Protein AF-A0A2J7ZGD9-F1 (afdb_monomer_lite)

Radius of gyration: 17.42 Å; chains: 1; bounding box: 36×49×60 Å

InterPro domains:
  IPR001611 Leucine-rich repeat [PF00560] (46-63)
  IPR001611 Leucine-rich repeat [PF00560] (101-118)
  IPR001611 Leucine-rich repeat [PF00560] (147-165)
  IPR032675 Leucine-rich repeat domain superfamily [G3DSA:3.80.10.10] (34-172)
  IPR051716 Plant receptor-like serine/threonine kinase [PTHR48053] (46-166)

Sequence (183 aa):
LGLARGPRPWGDRPCPKPGKHAQQTGWEARKALGPSDALAREWQCQFLDLGSNSLSGPVPPQLFHPASRLISADLSRNQLSGPVPSPANTSAGATRASRISVLNLSGNRLTGMLPLELFRVYLAYFDASNNDLEGPVAPLLRTCWALNYLELSDNRLDGAIPGELAAQNMHVGGGGVWDGGRG

pLDDT: mean 71.71, std 20.21, range [31.11, 97.38]

Foldseek 3Di:
DDDDDDDDPLAPDDAQDDDQPTDPPPLVVCVPVPQDLVVQLSQADAEHAPAQDADEEADHLSLQDLNHNYQEHAPEQYAYEEADDAVCPHPVGLDQSGNHAYYHQYNYAYEEEDDLSVQQYQHQEYAHEQYAYEEEPQSSVVSRDRYQEYEHHNYQYADFNPPVVVVVNHHYHHPGGSDRDDD

Structure (mmCIF, N/CA/C/O backbone):
data_AF-A0A2J7ZGD9-F1
#
_entry.id   AF-A0A2J7ZGD9-F1
#
loop_
_atom_site.group_PDB
_atom_site.id
_atom_site.type_symbol
_atom_site.label_atom_id
_atom_site.label_alt_id
_atom_site.label_comp_id
_atom_site.label_asym_id
_atom_site.label_entity_id
_atom_site.label_seq_id
_atom_site.pdbx_PDB_ins_code
_atom_site.Cartn_x
_atom_site.Cartn_y
_atom_site.Cartn_z
_atom_site.occupancy
_atom_site.B_iso_or_equiv
_atom_site.auth_seq_id
_atom_site.auth_comp_id
_atom_site.auth_asym_id
_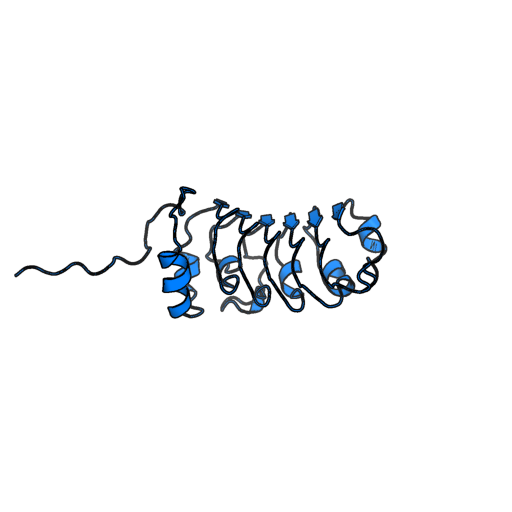atom_site.auth_atom_id
_atom_site.pdbx_PDB_model_num
ATOM 1 N N . LEU A 1 1 ? -22.970 28.611 34.280 1.00 34.56 1 LEU A N 1
ATOM 2 C CA . LEU A 1 1 ? -21.903 27.580 34.278 1.00 34.56 1 LEU A CA 1
ATOM 3 C C . LEU A 1 1 ? -22.301 26.461 33.316 1.00 34.56 1 LEU A C 1
ATOM 5 O O . LEU A 1 1 ? -22.830 25.445 33.738 1.00 34.56 1 LEU A O 1
ATOM 9 N N . GLY A 1 2 ? -22.136 26.687 32.012 1.00 32.28 2 GLY A N 1
ATOM 10 C CA . GLY A 1 2 ? -22.425 25.696 30.973 1.00 32.28 2 GLY A CA 1
ATOM 11 C C . GLY A 1 2 ? -21.139 25.400 30.219 1.00 32.28 2 GLY A C 1
ATOM 12 O O . GLY A 1 2 ? -20.723 26.201 29.391 1.00 32.28 2 GLY A O 1
ATOM 13 N N . LEU A 1 3 ? -20.472 24.298 30.558 1.00 32.50 3 LEU A N 1
ATOM 14 C CA . LEU A 1 3 ? -19.278 23.854 29.845 1.00 32.50 3 LEU A CA 1
ATOM 15 C C . LEU A 1 3 ? -19.703 23.328 28.472 1.00 32.50 3 LEU A C 1
ATOM 17 O O . LEU A 1 3 ? -20.286 22.246 28.361 1.00 32.50 3 LEU A O 1
ATOM 21 N N . ALA A 1 4 ? -19.416 24.112 27.434 1.00 31.92 4 ALA A N 1
ATOM 22 C CA . ALA A 1 4 ? -19.478 23.684 26.047 1.00 31.92 4 ALA A CA 1
ATOM 23 C C . ALA A 1 4 ? -18.571 22.456 25.875 1.00 31.92 4 ALA A C 1
ATOM 25 O O . ALA A 1 4 ? -17.346 22.543 25.963 1.00 31.92 4 ALA A O 1
ATOM 26 N N . ARG A 1 5 ? -19.175 21.282 25.680 1.00 34.78 5 ARG A N 1
ATOM 27 C CA . ARG A 1 5 ? -18.439 20.064 25.340 1.00 34.78 5 ARG A CA 1
ATOM 28 C C . ARG A 1 5 ? -17.976 20.195 23.891 1.00 34.78 5 ARG A C 1
ATOM 30 O O . ARG A 1 5 ? -18.785 20.061 22.978 1.00 34.78 5 ARG A O 1
ATOM 37 N N . GLY A 1 6 ? -16.688 20.478 23.705 1.00 31.55 6 GLY A N 1
ATOM 38 C CA . GLY A 1 6 ? -16.026 20.430 22.402 1.00 31.55 6 GLY A CA 1
ATOM 39 C C . GLY A 1 6 ? -16.150 19.051 21.729 1.00 31.55 6 GLY A C 1
ATOM 40 O O . GLY A 1 6 ? -16.560 18.075 22.372 1.00 31.55 6 GLY A O 1
ATOM 41 N N . PRO A 1 7 ? -15.826 18.950 20.427 1.00 34.59 7 PRO A N 1
ATOM 42 C CA . PRO A 1 7 ? -15.910 17.695 19.689 1.00 34.59 7 PRO A CA 1
ATOM 43 C C . PRO A 1 7 ? -15.040 16.629 20.369 1.00 34.59 7 PRO A C 1
ATOM 45 O O . PRO A 1 7 ? -13.843 16.812 20.570 1.00 34.59 7 PRO A O 1
ATOM 48 N N . ARG A 1 8 ? -15.670 15.520 20.774 1.00 35.25 8 ARG A N 1
ATOM 49 C CA . ARG A 1 8 ? -14.994 14.425 21.484 1.00 35.25 8 ARG A CA 1
ATOM 50 C C . ARG A 1 8 ? -14.021 13.699 20.539 1.00 35.25 8 ARG A C 1
ATOM 52 O O . ARG A 1 8 ? -14.462 13.354 19.434 1.00 35.25 8 ARG A O 1
ATOM 59 N N . PRO A 1 9 ? -12.771 13.421 20.965 1.00 38.03 9 PRO A N 1
ATOM 60 C CA . PRO A 1 9 ? -11.830 12.610 20.200 1.00 38.03 9 PRO A CA 1
ATOM 61 C C . PRO A 1 9 ? -12.397 11.208 19.955 1.00 38.03 9 PRO A C 1
ATOM 63 O O . PRO A 1 9 ? -13.276 10.744 20.683 1.00 38.03 9 PRO A O 1
ATOM 66 N N . TRP A 1 10 ? -11.917 10.546 18.904 1.00 43.22 10 TRP A N 1
ATOM 67 C CA . TRP A 1 10 ? -12.365 9.232 18.433 1.00 43.22 10 TRP A CA 1
ATOM 68 C C . TRP A 1 10 ? -11.883 8.075 19.334 1.00 43.22 10 TRP A C 1
ATOM 70 O O . TRP A 1 10 ? -11.550 7.001 18.847 1.00 43.22 10 TRP A O 1
ATOM 80 N N . GLY A 1 11 ? -11.887 8.262 20.653 1.00 34.41 11 GLY A N 1
ATOM 81 C CA . GLY A 1 11 ? -11.852 7.154 21.602 1.00 34.41 11 GLY A CA 1
ATOM 82 C C . GLY A 1 11 ? -13.243 6.526 21.666 1.00 34.41 11 GLY A C 1
ATOM 83 O O . GLY A 1 11 ? -14.217 7.229 21.925 1.00 34.41 11 GLY A O 1
ATOM 84 N N . ASP A 1 12 ? -13.333 5.228 21.388 1.00 37.03 12 ASP A N 1
ATOM 85 C CA . ASP A 1 12 ? -14.510 4.356 21.563 1.00 37.03 12 ASP A CA 1
ATOM 86 C C . ASP A 1 12 ? -15.586 4.319 20.459 1.00 37.03 12 ASP A C 1
ATOM 88 O O . ASP A 1 12 ? -16.641 3.717 20.668 1.00 37.03 12 ASP A O 1
ATOM 92 N N . ARG A 1 13 ? -15.372 4.881 19.256 1.00 46.88 13 ARG A N 1
ATOM 93 C CA . ARG A 1 13 ? -16.388 4.759 18.184 1.00 46.88 13 ARG A CA 1
ATOM 94 C C . ARG A 1 13 ? -16.202 3.495 17.321 1.00 46.88 13 ARG A C 1
ATOM 96 O O . ARG A 1 13 ? -15.083 3.233 16.884 1.00 46.88 13 ARG A O 1
ATOM 103 N N . PRO A 1 14 ? -17.283 2.736 17.025 1.00 46.28 14 PRO A N 1
ATOM 104 C CA . PRO A 1 14 ? -17.260 1.653 16.034 1.00 46.28 14 PRO A CA 1
ATOM 105 C C . PRO A 1 14 ? -16.820 2.191 14.664 1.00 46.28 14 PRO A C 1
ATOM 107 O O . PRO A 1 14 ? -16.982 3.392 14.423 1.00 46.28 14 PRO A O 1
ATOM 110 N N . CYS A 1 15 ? -16.266 1.333 13.784 1.00 49.09 15 CYS A N 1
ATOM 111 C CA . CYS A 1 15 ? -15.811 1.771 12.456 1.00 49.09 15 CYS A CA 1
ATOM 112 C C . CYS A 1 15 ? -16.883 2.653 11.797 1.00 49.09 15 CYS A C 1
ATOM 114 O O . CYS A 1 15 ? -18.081 2.382 11.974 1.00 49.09 15 CYS A O 1
ATOM 116 N N . PRO A 1 16 ? -16.489 3.662 11.006 1.00 51.81 16 PRO A N 1
ATOM 117 C CA . PRO A 1 16 ? -17.444 4.358 10.158 1.00 51.81 16 PRO A CA 1
ATOM 118 C C . PRO A 1 16 ? -18.257 3.345 9.352 1.00 51.81 16 PRO A C 1
ATOM 120 O O . PRO A 1 16 ? -17.701 2.542 8.610 1.00 51.81 16 PRO A O 1
ATOM 123 N N . LYS A 1 17 ? -19.576 3.335 9.566 1.00 42.09 17 LYS A N 1
ATOM 124 C CA . LYS A 1 17 ? -20.474 2.482 8.791 1.00 42.09 17 LYS A CA 1
ATOM 125 C C . LYS A 1 17 ? -20.650 3.097 7.398 1.00 42.09 17 LYS A C 1
ATOM 127 O O . LYS A 1 17 ? -20.835 4.318 7.324 1.00 42.09 17 LYS A O 1
ATOM 132 N N . PRO A 1 18 ? -20.650 2.292 6.323 1.00 37.66 18 PRO A N 1
ATOM 133 C CA . PRO A 1 18 ? -20.926 2.791 4.986 1.00 37.66 18 PRO A CA 1
ATOM 134 C C . PRO A 1 18 ? -22.366 3.308 4.944 1.00 37.66 18 PRO A C 1
ATOM 136 O O . PRO A 1 18 ? -23.310 2.597 5.288 1.00 37.66 18 PRO A O 1
ATOM 139 N N . GLY A 1 19 ? -22.542 4.577 4.579 1.00 37.84 19 GLY A N 1
ATOM 140 C CA . GLY A 1 19 ? -23.852 5.222 4.608 1.00 37.84 19 GLY A CA 1
ATOM 141 C C . GLY A 1 19 ? -23.812 6.652 4.095 1.00 37.84 19 GLY A C 1
ATOM 142 O O . GLY A 1 19 ? -23.954 7.571 4.890 1.00 37.84 19 GLY A O 1
ATOM 143 N N . LYS A 1 20 ? -23.559 6.806 2.785 1.00 37.50 20 LYS A N 1
ATOM 144 C CA . LYS A 1 20 ? -23.709 7.966 1.863 1.00 37.50 20 LYS A CA 1
ATOM 145 C C . LYS A 1 20 ? -23.296 9.393 2.289 1.00 37.50 20 LYS A C 1
ATOM 147 O O . LYS A 1 20 ? -23.255 10.272 1.441 1.00 37.50 20 LYS A O 1
ATOM 152 N N . HIS A 1 21 ? -22.894 9.618 3.532 1.00 40.06 21 HIS A N 1
ATOM 153 C CA . HIS A 1 21 ? -22.290 10.844 4.061 1.00 40.06 21 HIS A CA 1
ATOM 154 C C . HIS A 1 21 ? -21.242 10.525 5.140 1.00 40.06 21 HIS A C 1
ATOM 156 O O . HIS A 1 21 ? -20.914 11.362 5.984 1.00 40.06 21 HIS A O 1
ATOM 162 N N . ALA A 1 22 ? -20.721 9.295 5.153 1.00 40.97 22 ALA A N 1
ATOM 163 C CA . ALA A 1 22 ? -19.657 8.922 6.064 1.00 40.97 22 ALA A CA 1
ATOM 164 C C . ALA A 1 22 ? -18.373 9.679 5.669 1.00 40.97 22 ALA A C 1
ATOM 166 O O . ALA A 1 22 ? -17.697 9.348 4.707 1.00 40.97 22 ALA A O 1
ATOM 167 N N . GLN A 1 23 ? -18.029 10.690 6.467 1.00 48.00 23 GLN A N 1
ATOM 168 C CA . GLN A 1 23 ? -16.644 11.098 6.728 1.00 48.00 23 GLN A CA 1
ATOM 169 C C . GLN A 1 23 ? -15.868 11.938 5.706 1.00 48.00 23 GLN A C 1
ATOM 171 O O . GLN A 1 23 ? -14.647 12.023 5.849 1.00 48.00 23 GLN A O 1
ATOM 176 N N . GLN A 1 24 ? -16.503 12.683 4.800 1.00 43.53 24 GLN A N 1
ATOM 177 C CA . GLN A 1 24 ? -15.747 13.710 4.060 1.00 43.53 24 GLN A CA 1
ATOM 178 C C . GLN A 1 24 ? -15.051 14.691 5.031 1.00 43.53 24 GLN A C 1
ATOM 180 O O . GLN A 1 24 ? -13.905 15.070 4.832 1.00 43.53 24 GLN A O 1
ATOM 185 N N . THR A 1 25 ? -15.689 14.993 6.168 1.00 42.78 25 THR A N 1
ATOM 186 C CA . THR A 1 25 ? -15.114 15.816 7.242 1.00 42.78 25 THR A CA 1
ATOM 187 C C . THR A 1 25 ? -14.185 15.053 8.188 1.00 42.78 25 THR A C 1
ATOM 189 O O . THR A 1 25 ? -13.292 15.657 8.760 1.00 42.78 25 THR A O 1
ATOM 192 N N . GLY A 1 26 ? -14.360 13.741 8.378 1.00 47.06 26 GLY A N 1
ATOM 193 C CA . GLY A 1 26 ? -13.563 12.954 9.331 1.00 47.06 26 GLY A CA 1
ATOM 194 C C . GLY A 1 26 ? -12.182 12.576 8.797 1.00 47.06 26 GLY A C 1
ATOM 195 O O . GLY A 1 26 ? -11.203 12.618 9.541 1.00 47.06 26 GLY A O 1
ATOM 196 N N . TRP A 1 27 ? -12.106 12.240 7.509 1.00 51.28 27 TRP A N 1
ATOM 197 C CA . TRP A 1 27 ? -10.853 11.955 6.813 1.00 51.28 27 TRP A CA 1
ATOM 198 C C . TRP A 1 27 ? -10.041 13.239 6.586 1.00 51.28 27 TRP A C 1
ATOM 200 O O . TRP A 1 27 ? -8.876 13.310 6.974 1.00 51.28 27 TRP A O 1
ATOM 210 N N . GLU A 1 28 ? -10.688 14.302 6.088 1.00 45.50 28 GLU A N 1
ATOM 211 C CA . GLU A 1 28 ? -10.046 15.607 5.864 1.00 45.50 28 GLU A CA 1
ATOM 212 C C . GLU A 1 28 ? -9.677 16.327 7.177 1.00 45.50 28 GLU A C 1
ATOM 214 O O . GLU A 1 28 ? -8.613 16.933 7.251 1.00 45.50 28 GLU A O 1
ATOM 219 N N . ALA A 1 29 ? -10.461 16.218 8.262 1.00 43.50 29 ALA A N 1
ATOM 220 C CA . ALA A 1 29 ? -10.071 16.810 9.553 1.00 43.50 29 ALA A CA 1
ATOM 221 C C . ALA A 1 29 ? -8.872 16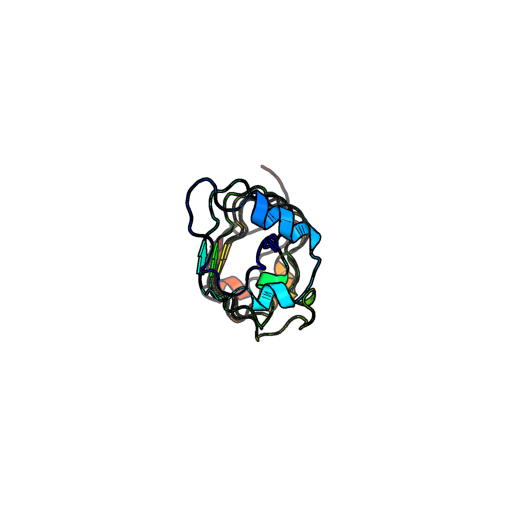.100 10.203 1.00 43.50 29 ALA A C 1
ATOM 223 O O . ALA A 1 29 ? -8.120 16.721 10.953 1.00 43.50 29 ALA A O 1
ATOM 224 N N . ARG A 1 30 ? -8.662 14.807 9.922 1.00 49.81 30 ARG A N 1
ATOM 225 C CA . ARG A 1 30 ? -7.518 14.042 10.454 1.00 49.81 30 ARG A CA 1
ATOM 226 C C . ARG A 1 30 ? -6.251 14.207 9.613 1.00 49.81 30 ARG A C 1
ATOM 228 O O . ARG A 1 30 ? -5.165 13.979 10.137 1.00 49.81 30 ARG A O 1
ATOM 235 N N . LYS A 1 31 ? -6.370 14.728 8.385 1.00 47.00 31 LYS A N 1
ATOM 236 C CA . LYS A 1 31 ? -5.259 15.244 7.559 1.00 47.00 31 LYS A CA 1
ATOM 237 C C . LYS A 1 31 ? -4.408 16.278 8.310 1.00 47.00 31 LYS A C 1
ATOM 239 O O . LYS A 1 31 ? -3.208 16.364 8.082 1.00 47.00 31 LYS A O 1
ATOM 244 N N . ALA A 1 32 ? -5.020 17.018 9.240 1.00 36.22 32 ALA A N 1
ATOM 245 C CA . ALA A 1 32 ? -4.362 18.041 10.051 1.00 36.22 32 ALA A CA 1
ATOM 246 C C . ALA A 1 32 ? -3.616 17.506 11.293 1.00 36.22 32 ALA A C 1
ATOM 248 O O . ALA A 1 32 ? -2.878 18.263 11.916 1.00 36.22 32 ALA A O 1
ATOM 249 N N . LEU A 1 33 ? -3.787 16.232 11.678 1.00 44.00 33 LEU A N 1
ATOM 250 C CA . LEU A 1 33 ? -3.227 15.690 12.931 1.00 44.00 33 LEU A CA 1
ATOM 251 C C . LEU A 1 33 ? -1.832 15.055 12.792 1.00 44.00 33 LEU A C 1
ATOM 253 O O . LEU A 1 33 ? -1.266 14.600 13.786 1.00 44.00 33 LEU A O 1
ATOM 257 N N . GLY A 1 34 ? -1.243 15.064 11.595 1.00 46.41 34 GLY A N 1
ATOM 258 C CA . GLY A 1 34 ? 0.097 14.525 11.367 1.00 46.41 34 GLY A CA 1
ATOM 259 C C . GLY A 1 34 ? 0.218 13.015 11.648 1.00 46.41 34 GLY A C 1
ATOM 260 O O . GLY A 1 34 ? -0.769 12.332 11.940 1.00 46.41 34 GLY A O 1
ATOM 261 N N . PRO A 1 35 ? 1.432 12.452 11.546 1.00 51.22 35 PRO A N 1
ATOM 262 C CA . PRO A 1 35 ? 1.704 11.033 11.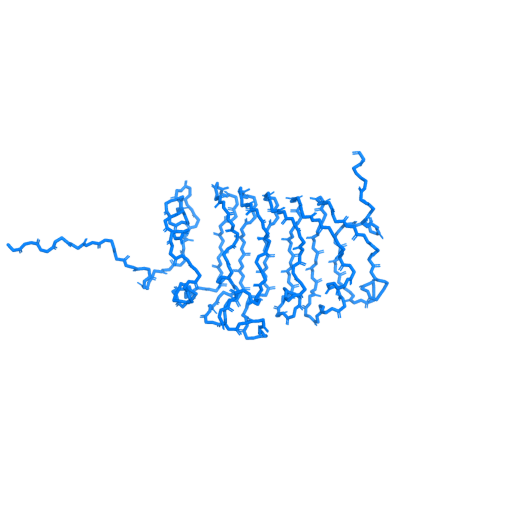748 1.00 51.22 35 PRO A CA 1
ATOM 263 C C . PRO A 1 35 ? 1.719 10.652 13.240 1.00 51.22 35 PRO A C 1
ATOM 265 O O . PRO A 1 35 ? 2.674 10.061 13.726 1.00 51.22 35 PRO A O 1
ATOM 268 N N . SER A 1 36 ? 0.689 11.010 14.011 1.00 58.62 36 SER A N 1
ATOM 269 C CA . SER A 1 36 ? 0.625 10.595 15.414 1.00 58.62 36 SER A CA 1
ATOM 270 C C . SER A 1 36 ? 0.138 9.149 15.515 1.00 58.62 36 SER A C 1
ATOM 272 O O . SER A 1 36 ? -0.992 8.837 15.129 1.00 58.62 36 SER A O 1
ATOM 274 N N . ASP A 1 37 ? 0.959 8.261 16.077 1.00 64.69 37 ASP A N 1
ATOM 275 C CA . ASP A 1 37 ? 0.620 6.845 16.316 1.00 64.69 37 ASP A CA 1
ATOM 276 C C . ASP A 1 37 ? -0.606 6.653 17.212 1.00 64.69 37 ASP A C 1
ATOM 278 O O . ASP A 1 37 ? -1.228 5.587 17.223 1.00 64.69 37 ASP A O 1
ATOM 282 N N . ALA A 1 38 ? -0.986 7.699 17.952 1.00 64.12 38 ALA A N 1
ATOM 283 C CA . ALA A 1 38 ? -2.222 7.731 18.717 1.00 64.12 38 ALA A CA 1
ATOM 284 C C . ALA A 1 38 ? -3.434 7.405 17.830 1.00 64.12 38 ALA A C 1
ATOM 286 O O . ALA A 1 38 ? -4.309 6.650 18.249 1.00 64.12 38 ALA A O 1
ATOM 287 N N . LEU A 1 39 ? -3.442 7.869 16.573 1.00 64.75 39 LEU A N 1
ATOM 288 C CA . LEU A 1 39 ? -4.534 7.609 15.633 1.00 64.75 39 LEU A CA 1
ATOM 289 C C . LEU A 1 39 ? -4.663 6.126 15.285 1.00 64.75 39 LEU A C 1
ATOM 291 O O . LEU A 1 39 ? -5.783 5.643 15.155 1.00 64.75 39 LEU A O 1
ATOM 295 N N . ALA A 1 40 ? -3.555 5.389 15.185 1.00 65.19 40 ALA A N 1
ATOM 296 C CA . ALA A 1 40 ? -3.604 3.947 14.952 1.00 65.19 40 ALA A CA 1
ATOM 297 C C . ALA A 1 40 ? -4.217 3.197 16.144 1.00 65.19 40 ALA A C 1
ATOM 299 O O . ALA A 1 40 ? -4.945 2.226 15.961 1.00 65.19 40 ALA A O 1
ATOM 300 N N . ARG A 1 41 ? -3.960 3.667 17.374 1.00 66.69 41 ARG A N 1
ATOM 301 C CA . ARG A 1 41 ? -4.537 3.094 18.604 1.00 66.69 41 ARG A CA 1
ATOM 302 C C . ARG A 1 41 ? -6.035 3.353 18.724 1.00 66.69 41 ARG A C 1
ATOM 304 O O . ARG A 1 41 ? -6.724 2.594 19.397 1.00 66.69 41 ARG A O 1
ATOM 311 N N . GLU A 1 42 ? -6.550 4.393 18.079 1.00 65.06 42 GLU A N 1
ATOM 312 C CA . GLU A 1 42 ? -7.991 4.659 18.027 1.00 65.06 42 GLU A CA 1
ATOM 313 C C . GLU A 1 42 ? -8.724 3.698 17.081 1.00 65.06 42 GLU A C 1
ATOM 315 O O . GLU A 1 42 ? -9.933 3.502 17.207 1.00 65.06 42 GLU A O 1
ATOM 320 N N . TRP A 1 43 ? -8.017 3.067 16.138 1.00 67.31 43 TRP A N 1
ATOM 321 C CA . TRP A 1 43 ? -8.620 2.165 15.160 1.00 67.31 43 TRP A CA 1
ATOM 322 C C . TRP A 1 43 ? -8.811 0.786 15.787 1.00 67.31 43 TRP A C 1
ATOM 324 O O . TRP A 1 43 ? -8.020 -0.143 15.626 1.00 67.31 43 TRP A O 1
ATOM 334 N N . GLN A 1 44 ? -9.893 0.671 16.551 1.00 69.62 44 GLN A N 1
ATOM 335 C CA . GLN A 1 44 ? -10.235 -0.533 17.306 1.00 69.62 44 GLN A CA 1
ATOM 336 C C . GLN A 1 44 ? -10.928 -1.612 16.476 1.00 69.62 44 GLN A C 1
ATOM 338 O O . GLN A 1 44 ? -11.315 -2.649 17.017 1.00 69.62 44 GLN A O 1
ATOM 343 N N . CYS A 1 45 ? -11.093 -1.394 15.176 1.00 74.94 45 CYS A N 1
ATOM 344 C CA . CYS A 1 45 ? -11.833 -2.307 14.336 1.00 74.94 45 CYS A CA 1
ATOM 345 C C . CYS A 1 45 ? -10.956 -3.145 13.410 1.00 74.94 45 CYS A C 1
ATOM 347 O O . CYS A 1 45 ? -9.805 -2.811 13.157 1.00 74.94 45 CYS A O 1
ATOM 349 N N . GLN A 1 46 ? -11.506 -4.282 12.979 1.00 85.44 46 GLN A N 1
ATOM 350 C CA . GLN A 1 46 ? -10.793 -5.291 12.193 1.00 85.44 46 GLN A CA 1
ATOM 351 C C . GLN A 1 46 ? -11.053 -5.154 10.691 1.00 85.44 46 GLN A C 1
ATOM 353 O O . GLN A 1 46 ? -10.180 -5.477 9.894 1.00 85.44 46 GLN A O 1
ATOM 358 N N . PHE A 1 47 ? -12.227 -4.647 10.316 1.00 84.75 47 PHE A N 1
ATOM 359 C CA . PHE A 1 47 ? -12.665 -4.518 8.931 1.00 84.75 47 PHE A CA 1
ATOM 360 C C . PHE A 1 47 ? -13.087 -3.077 8.689 1.00 84.75 47 PHE A C 1
ATOM 362 O O . PHE A 1 47 ? -14.042 -2.607 9.305 1.00 84.75 47 PHE A O 1
ATOM 369 N N . LEU A 1 48 ? -12.364 -2.378 7.824 1.00 85.25 48 LEU A N 1
ATOM 370 C CA . LEU A 1 48 ? -12.702 -1.035 7.380 1.00 85.25 48 LEU A CA 1
ATOM 371 C C . LEU A 1 48 ? -13.152 -1.112 5.926 1.00 85.25 48 LEU A C 1
ATOM 373 O O . LEU A 1 48 ? -12.353 -1.464 5.069 1.00 85.25 48 LEU A O 1
ATOM 377 N N . ASP A 1 49 ? -14.408 -0.773 5.662 1.00 86.44 49 ASP A N 1
ATOM 378 C CA . ASP A 1 49 ? -14.933 -0.649 4.304 1.00 86.44 49 ASP A CA 1
ATOM 379 C C . ASP A 1 49 ? -15.336 0.805 4.063 1.00 86.44 49 ASP A C 1
ATOM 381 O O . ASP A 1 49 ? -16.304 1.316 4.634 1.00 86.44 49 ASP A O 1
ATOM 385 N N . LEU A 1 50 ? -14.524 1.480 3.258 1.00 85.69 50 LEU A N 1
ATOM 386 C CA . LEU A 1 50 ? -14.745 2.828 2.755 1.00 85.69 50 LEU A CA 1
ATOM 387 C C . LEU A 1 50 ? -14.722 2.839 1.221 1.00 85.69 50 LEU A C 1
ATOM 389 O O . LEU A 1 50 ? -14.501 3.896 0.615 1.00 85.69 50 LEU A O 1
ATOM 393 N N . GLY A 1 51 ? -14.963 1.689 0.589 1.00 87.75 51 GLY A N 1
ATOM 394 C CA . GLY A 1 51 ? -15.005 1.568 -0.858 1.00 87.75 51 GLY A CA 1
ATOM 395 C C . GLY A 1 51 ? -16.108 2.435 -1.474 1.00 87.75 51 GLY A C 1
ATOM 396 O O . GLY A 1 51 ? -17.149 2.680 -0.861 1.00 87.75 51 GLY A O 1
ATOM 397 N N . SER A 1 52 ? -15.900 2.897 -2.707 1.00 90.69 52 SER A N 1
ATOM 398 C CA . SER A 1 52 ? -16.892 3.659 -3.488 1.00 90.69 52 SER A CA 1
ATOM 399 C C . SER A 1 52 ? -17.375 4.947 -2.807 1.00 90.69 52 SER A C 1
ATOM 401 O O . SER A 1 52 ? -18.577 5.217 -2.727 1.00 90.69 52 SER A O 1
ATOM 403 N N . ASN A 1 53 ? -16.434 5.755 -2.317 1.00 83.75 53 ASN A N 1
ATOM 404 C CA . ASN A 1 53 ? -16.700 7.077 -1.746 1.00 83.75 53 ASN A CA 1
ATOM 405 C C . ASN A 1 53 ? -15.972 8.181 -2.542 1.00 83.75 53 ASN A C 1
ATOM 407 O O . ASN A 1 53 ? -15.374 7.951 -3.590 1.00 83.75 53 ASN A O 1
ATOM 411 N N . SER A 1 54 ? -16.041 9.416 -2.042 1.00 85.50 54 SER A N 1
ATOM 412 C CA . SER A 1 54 ? -15.329 10.577 -2.597 1.00 85.50 54 SER A CA 1
ATOM 413 C C . SER A 1 54 ? -14.162 11.009 -1.703 1.00 85.50 54 SER A C 1
ATOM 415 O O . SER A 1 54 ? -13.921 12.206 -1.545 1.00 85.50 54 SER A O 1
ATOM 417 N N . LEU A 1 55 ? -13.482 10.060 -1.048 1.00 82.75 55 LEU A N 1
ATOM 418 C CA . LEU A 1 55 ? -12.338 10.363 -0.184 1.00 82.75 55 LEU A CA 1
ATOM 419 C C . LEU A 1 55 ? -11.157 10.855 -1.020 1.00 82.75 55 LEU A C 1
ATOM 421 O O . LEU A 1 55 ? -10.882 10.307 -2.084 1.00 82.75 55 LEU A O 1
ATOM 425 N N . SER A 1 56 ? -10.450 11.867 -0.523 1.00 84.44 56 SER A N 1
ATOM 426 C CA . SER A 1 56 ? -9.300 12.485 -1.188 1.00 84.44 56 SER A CA 1
ATOM 427 C C . SER A 1 56 ? -8.073 12.563 -0.282 1.00 84.44 56 SER A C 1
ATOM 429 O O . SER A 1 56 ? -8.155 12.385 0.933 1.00 84.44 56 SER A O 1
ATOM 431 N N . GLY A 1 57 ? -6.915 12.860 -0.872 1.00 85.12 57 GLY A N 1
ATOM 432 C CA . GLY A 1 57 ? -5.644 12.947 -0.151 1.00 85.12 57 GLY A CA 1
ATOM 433 C C . GLY A 1 57 ? -4.928 11.599 -0.015 1.00 85.12 57 GLY A C 1
ATOM 434 O O . GLY A 1 57 ? -5.337 10.623 -0.642 1.00 85.12 57 GLY A O 1
ATOM 435 N N . PRO A 1 58 ? -3.838 11.546 0.768 1.00 88.56 58 PRO A N 1
ATOM 436 C CA . PRO A 1 58 ? -2.981 10.372 0.832 1.00 88.56 58 PRO A CA 1
ATOM 437 C C . PRO A 1 58 ? -3.590 9.240 1.649 1.00 88.56 58 PRO A C 1
ATOM 439 O O . PRO A 1 58 ? -4.372 9.453 2.578 1.00 88.56 58 PRO A O 1
ATOM 442 N N . VAL A 1 59 ? -3.150 8.025 1.336 1.00 88.81 59 VAL A N 1
ATOM 443 C CA . VAL A 1 59 ? -3.378 6.859 2.186 1.00 88.81 59 VAL A CA 1
ATOM 444 C C . VAL A 1 59 ? -2.611 7.069 3.509 1.00 88.81 59 VAL A C 1
ATOM 446 O O . VAL A 1 59 ? -1.433 7.430 3.485 1.00 88.81 59 VAL A O 1
ATOM 449 N N . PRO A 1 60 ? -3.243 6.881 4.677 1.00 85.25 60 PRO A N 1
ATOM 450 C CA . PRO A 1 60 ? -2.626 7.113 5.976 1.00 85.25 60 PRO A CA 1
ATOM 451 C C . PRO A 1 60 ? -1.673 5.965 6.354 1.00 85.25 60 PRO A C 1
ATOM 453 O O . PRO A 1 60 ? -2.100 4.807 6.384 1.00 85.25 60 PRO A O 1
ATOM 456 N N . PRO A 1 61 ? -0.407 6.244 6.729 1.00 83.62 61 PRO A N 1
ATOM 457 C CA . PRO A 1 61 ? 0.551 5.211 7.145 1.00 83.62 61 PRO A CA 1
ATOM 458 C C . PRO A 1 61 ? 0.086 4.413 8.373 1.00 83.62 61 PRO A C 1
ATOM 460 O O . PRO A 1 61 ? 0.518 3.282 8.584 1.00 83.62 61 PRO A O 1
ATOM 463 N N . GLN A 1 62 ? -0.831 4.968 9.169 1.00 82.00 62 GLN A N 1
ATOM 464 C CA . GLN A 1 62 ? -1.396 4.339 10.363 1.00 82.00 62 GLN A CA 1
ATOM 465 C C . GLN A 1 62 ? -2.130 3.023 10.078 1.00 82.00 62 GLN A C 1
ATOM 467 O O . GLN A 1 62 ? -2.262 2.217 10.999 1.00 82.00 62 GLN A O 1
ATOM 472 N N . LEU A 1 63 ? -2.543 2.767 8.827 1.00 82.62 63 LEU A N 1
ATOM 473 C CA . LEU A 1 63 ? -3.055 1.457 8.396 1.00 82.62 63 LEU A CA 1
ATOM 474 C C . LEU A 1 63 ? -2.076 0.328 8.727 1.00 82.62 63 LEU A C 1
ATOM 476 O O . LEU A 1 63 ? -2.503 -0.757 9.115 1.00 82.62 63 LEU A O 1
ATOM 480 N N . PHE A 1 64 ? -0.775 0.607 8.633 1.00 85.56 64 PHE A N 1
ATOM 481 C CA . PHE A 1 64 ? 0.287 -0.372 8.836 1.00 85.56 64 PHE A CA 1
ATOM 482 C C . PHE A 1 64 ? 0.815 -0.426 10.271 1.00 85.56 64 PHE A C 1
ATOM 484 O O . PHE A 1 64 ? 1.610 -1.311 10.589 1.00 85.56 64 PHE A O 1
ATOM 491 N N . HIS A 1 65 ? 0.387 0.478 11.152 1.00 86.00 65 HIS A N 1
ATOM 492 C CA . HIS A 1 65 ? 0.940 0.576 12.498 1.00 86.00 65 HIS A CA 1
ATOM 493 C C . HIS A 1 65 ? 0.537 -0.646 13.364 1.00 86.00 65 HIS A C 1
ATOM 495 O O . HIS A 1 65 ? -0.642 -1.000 13.399 1.00 86.00 65 HIS A O 1
ATOM 501 N N . PRO A 1 66 ? 1.448 -1.260 14.146 1.00 84.25 66 PRO A N 1
ATOM 502 C CA . PRO A 1 66 ? 1.182 -2.498 14.907 1.00 84.25 66 PRO A CA 1
ATOM 503 C C . PRO A 1 66 ? 0.059 -2.417 15.939 1.00 84.25 66 PRO A C 1
ATOM 505 O O . PRO A 1 66 ? -0.571 -3.415 16.282 1.00 84.25 66 PRO A O 1
ATOM 508 N N . ALA A 1 67 ? -0.173 -1.220 16.478 1.00 83.69 67 ALA A N 1
ATOM 509 C CA . ALA A 1 67 ? -1.259 -0.993 17.425 1.00 83.69 67 ALA A CA 1
ATOM 510 C C . ALA A 1 67 ? -2.652 -0.96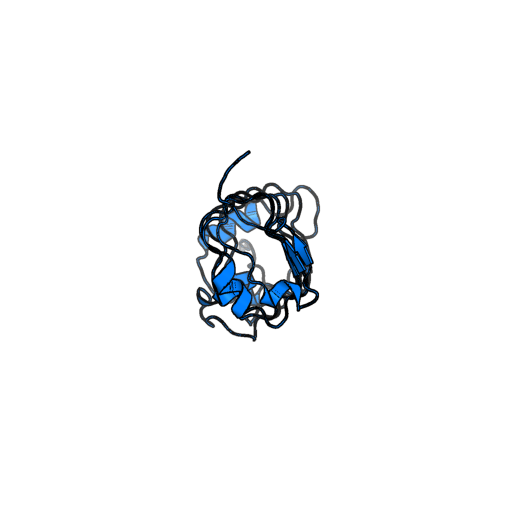6 16.769 1.00 83.69 67 ALA A C 1
ATOM 512 O O . ALA A 1 67 ? -3.648 -1.046 17.488 1.00 83.69 67 ALA A O 1
ATOM 513 N N . SER A 1 68 ? -2.724 -0.871 15.436 1.00 82.31 68 SER A N 1
ATOM 514 C CA . SER A 1 68 ? -3.973 -1.018 14.692 1.00 82.31 68 SER A CA 1
ATOM 515 C C . SER A 1 68 ? -4.529 -2.432 14.876 1.00 82.31 68 SER A C 1
ATOM 517 O O . SER A 1 68 ? -3.794 -3.425 14.929 1.00 82.31 68 SER A O 1
ATOM 519 N N . ARG A 1 69 ? -5.854 -2.543 14.986 1.00 84.31 69 ARG A N 1
ATOM 520 C CA . ARG A 1 69 ? -6.544 -3.842 14.986 1.00 84.31 69 ARG A CA 1
ATOM 521 C C . ARG A 1 69 ? -7.028 -4.250 13.598 1.00 84.31 69 ARG A C 1
ATOM 523 O O . ARG A 1 69 ? -7.632 -5.314 13.493 1.00 84.31 69 ARG A O 1
ATOM 530 N N . LEU A 1 70 ? -6.756 -3.441 12.570 1.00 84.88 70 LEU A N 1
ATOM 531 C CA . LEU A 1 70 ? -7.203 -3.710 11.210 1.00 84.88 70 LEU A CA 1
ATOM 532 C C . LEU A 1 70 ? -6.555 -4.973 10.654 1.00 84.88 70 LEU A C 1
ATOM 534 O O . LEU A 1 70 ? -5.341 -5.145 10.698 1.00 84.88 70 LEU A O 1
ATOM 538 N N . ILE A 1 71 ? -7.415 -5.819 10.108 1.00 90.00 71 ILE A N 1
ATOM 539 C CA . ILE A 1 71 ? -7.094 -7.041 9.377 1.00 90.00 71 ILE A CA 1
ATOM 540 C C . ILE A 1 71 ? -7.397 -6.827 7.893 1.00 90.00 71 ILE A C 1
ATOM 542 O O . ILE A 1 71 ? -6.643 -7.295 7.043 1.00 90.00 71 ILE A O 1
ATOM 546 N N . SER A 1 72 ? -8.468 -6.089 7.587 1.00 89.75 72 SER A N 1
ATOM 547 C CA . SER A 1 72 ? -8.914 -5.781 6.232 1.00 89.75 72 SER A CA 1
ATOM 548 C C . SER A 1 72 ? -9.246 -4.302 6.093 1.00 89.75 72 SER A C 1
ATOM 550 O O . SER A 1 72 ? -9.958 -3.746 6.935 1.00 89.75 72 SER A O 1
ATOM 552 N N . ALA A 1 73 ? -8.781 -3.685 5.011 1.00 90.81 73 ALA A N 1
ATOM 553 C CA . ALA A 1 73 ? -9.162 -2.335 4.623 1.00 90.81 73 ALA A CA 1
ATOM 554 C C . ALA A 1 73 ? -9.504 -2.280 3.128 1.00 90.81 73 ALA A C 1
ATOM 556 O O . ALA A 1 73 ? -8.656 -2.567 2.283 1.00 90.81 73 ALA A O 1
ATOM 557 N N . ASP A 1 74 ? -10.733 -1.879 2.819 1.00 92.38 74 ASP A N 1
ATOM 558 C CA . ASP A 1 74 ? -11.173 -1.529 1.474 1.00 92.38 74 ASP A CA 1
ATOM 559 C C . ASP A 1 74 ? -11.301 -0.006 1.366 1.00 92.38 74 ASP A C 1
ATOM 561 O O . ASP A 1 74 ? -12.124 0.618 2.038 1.00 92.38 74 ASP A O 1
ATOM 565 N N . LEU A 1 75 ? -10.438 0.594 0.548 1.00 92.62 75 LEU A N 1
ATOM 566 C CA . LEU A 1 75 ? -10.430 2.015 0.195 1.00 92.62 75 LEU A CA 1
ATOM 567 C C . LEU A 1 75 ? -10.635 2.206 -1.318 1.00 92.62 75 LEU A C 1
ATOM 569 O O . LEU A 1 75 ? -10.323 3.272 -1.862 1.00 92.62 75 LEU A O 1
ATOM 573 N N . SER A 1 76 ? -11.124 1.179 -2.012 1.00 96.06 76 SER A N 1
ATOM 574 C CA . SER A 1 76 ? -11.257 1.174 -3.465 1.00 96.06 76 SER A CA 1
ATOM 575 C C . SER A 1 76 ? -12.234 2.235 -3.969 1.00 96.06 76 SER A C 1
ATOM 577 O O . SER A 1 76 ? -13.112 2.698 -3.238 1.00 96.06 76 SER A O 1
ATOM 579 N N . ARG A 1 77 ? -12.113 2.622 -5.242 1.00 94.88 77 ARG A N 1
ATOM 580 C CA . ARG A 1 77 ? -13.048 3.526 -5.935 1.00 94.88 77 ARG A CA 1
ATOM 581 C C . ARG A 1 77 ? -13.238 4.846 -5.178 1.00 94.88 77 ARG A C 1
ATOM 583 O O . ARG A 1 77 ? -14.358 5.227 -4.846 1.00 94.88 77 ARG A O 1
ATOM 590 N N . ASN A 1 78 ? -12.129 5.516 -4.882 1.00 90.75 78 ASN A N 1
ATOM 591 C CA . ASN A 1 78 ? -12.078 6.829 -4.237 1.00 90.75 78 ASN A CA 1
ATOM 592 C C . ASN A 1 78 ? -11.238 7.805 -5.091 1.00 90.75 78 ASN A C 1
ATOM 594 O O . ASN A 1 78 ? -10.949 7.560 -6.261 1.00 90.75 78 ASN A O 1
ATOM 598 N N . GLN A 1 79 ? -10.883 8.963 -4.535 1.00 92.44 79 GLN A N 1
ATOM 599 C CA . GLN A 1 79 ? -10.023 9.977 -5.155 1.00 92.44 79 GLN A CA 1
ATOM 600 C C . GLN A 1 79 ? -8.710 10.143 -4.371 1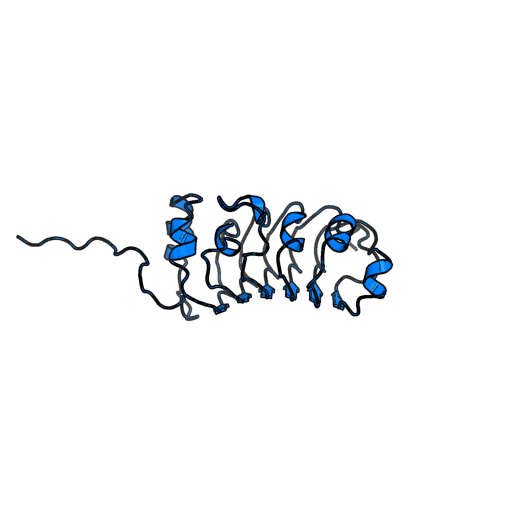.00 92.44 79 GLN A C 1
ATOM 602 O O . GLN A 1 79 ? -8.145 11.242 -4.324 1.00 92.44 79 GLN A O 1
ATOM 607 N N . LEU A 1 80 ? -8.244 9.076 -3.711 1.00 90.44 80 LEU A N 1
ATOM 608 C CA . LEU A 1 80 ? -6.995 9.096 -2.951 1.00 90.44 80 LEU A CA 1
ATOM 609 C C . LEU A 1 80 ? -5.817 9.316 -3.899 1.00 90.44 80 LEU A C 1
ATOM 611 O O . LEU A 1 80 ? -5.825 8.818 -5.023 1.00 90.44 80 LEU A O 1
ATOM 615 N N . SER A 1 81 ? -4.821 10.077 -3.459 1.00 91.44 81 SER A N 1
ATOM 616 C CA . SER A 1 81 ? -3.705 10.510 -4.302 1.00 91.44 81 SER A CA 1
ATOM 617 C C . SER A 1 81 ? -2.377 10.554 -3.558 1.00 91.44 81 SER A C 1
ATOM 619 O O . SER A 1 81 ? -2.334 10.580 -2.329 1.00 91.44 81 SER A O 1
ATOM 621 N N . GLY A 1 82 ? -1.277 10.591 -4.309 1.00 92.69 82 GLY A N 1
ATOM 622 C CA . GLY A 1 82 ? 0.072 10.501 -3.754 1.00 92.69 82 GLY A CA 1
ATOM 623 C C . GLY A 1 82 ? 0.533 9.051 -3.559 1.00 92.69 82 GLY A C 1
ATOM 624 O O . GLY A 1 82 ? -0.134 8.125 -4.027 1.00 92.69 82 GLY A O 1
ATOM 625 N N . PRO A 1 83 ? 1.688 8.841 -2.906 1.00 94.19 83 PRO A N 1
ATOM 626 C CA . PRO A 1 83 ? 2.289 7.519 -2.777 1.00 94.19 83 PRO A CA 1
ATOM 627 C C . PRO A 1 83 ? 1.572 6.625 -1.771 1.00 94.19 83 PRO A C 1
ATOM 629 O O . PRO A 1 83 ? 1.033 7.089 -0.762 1.00 94.19 83 PRO A O 1
ATOM 632 N N . VAL A 1 84 ? 1.644 5.314 -2.012 1.00 93.06 84 VAL A N 1
ATOM 633 C CA . VAL A 1 84 ? 1.311 4.309 -0.998 1.00 93.06 84 VAL A CA 1
ATOM 634 C C . VAL A 1 84 ? 2.325 4.442 0.146 1.00 93.06 84 VAL A C 1
ATOM 636 O O . VAL A 1 84 ? 3.531 4.363 -0.102 1.00 93.06 84 VAL A O 1
ATOM 639 N N . PRO A 1 85 ? 1.893 4.669 1.399 1.00 88.62 85 PRO A N 1
ATOM 640 C CA . PRO A 1 85 ? 2.824 4.878 2.496 1.00 88.62 85 PRO A CA 1
ATOM 641 C C . PRO A 1 85 ? 3.592 3.593 2.803 1.00 88.62 85 PRO A C 1
ATOM 643 O O . PRO A 1 85 ? 3.015 2.510 2.886 1.00 88.62 85 PRO A O 1
ATOM 646 N N . SER A 1 86 ? 4.898 3.725 3.033 1.00 86.81 86 SER A N 1
ATOM 647 C CA . SER A 1 86 ? 5.705 2.611 3.524 1.00 86.81 86 SER A CA 1
ATOM 648 C C . SER A 1 86 ? 5.307 2.279 4.967 1.00 86.81 86 SER A C 1
ATOM 650 O O . SER A 1 86 ? 5.180 3.200 5.781 1.00 86.81 86 SER A O 1
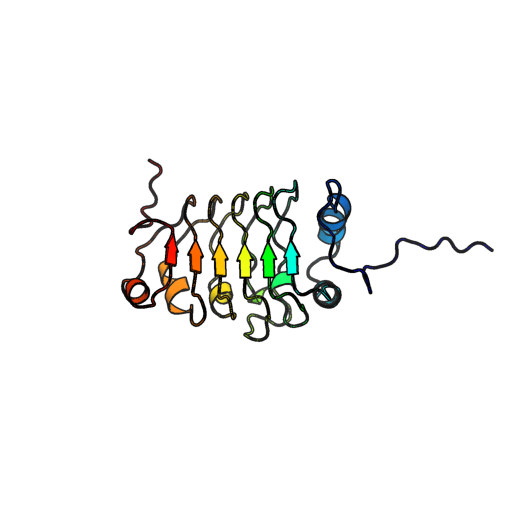ATOM 652 N N . PRO A 1 87 ? 5.181 0.994 5.347 1.00 82.19 87 PRO A N 1
ATOM 653 C CA . PRO A 1 87 ? 5.111 0.597 6.753 1.00 82.19 87 PRO A CA 1
ATOM 654 C C . PRO A 1 87 ? 6.259 1.157 7.611 1.00 82.19 87 PRO A C 1
ATOM 656 O O . PRO A 1 87 ? 6.075 1.378 8.808 1.00 82.19 87 PRO A O 1
ATOM 659 N N . ALA A 1 88 ? 7.423 1.450 7.011 1.00 82.94 88 ALA A N 1
ATOM 660 C CA . ALA A 1 88 ? 8.537 2.114 7.694 1.00 82.94 88 ALA A CA 1
ATOM 661 C C . ALA A 1 88 ? 8.254 3.567 8.088 1.00 82.94 88 ALA A C 1
ATOM 663 O O . ALA A 1 88 ? 8.929 4.088 8.969 1.00 82.94 88 ALA A O 1
ATOM 664 N N . ASN A 1 89 ? 7.244 4.204 7.492 1.00 78.94 89 ASN A N 1
ATOM 665 C CA . ASN A 1 89 ? 6.850 5.573 7.822 1.00 78.94 89 ASN A CA 1
ATOM 666 C C . ASN A 1 89 ? 6.014 5.646 9.112 1.00 78.94 89 ASN A C 1
ATOM 668 O O . ASN A 1 89 ? 5.588 6.730 9.509 1.00 78.94 89 ASN A O 1
ATOM 672 N N . THR A 1 90 ? 5.746 4.508 9.757 1.00 74.75 90 THR A N 1
ATOM 673 C CA . THR A 1 90 ? 5.186 4.462 11.113 1.00 74.75 90 THR A CA 1
ATOM 674 C C . THR A 1 90 ? 6.305 4.611 12.147 1.00 74.75 90 THR A C 1
ATOM 676 O O . THR A 1 90 ? 7.439 4.219 11.876 1.00 74.75 90 THR A O 1
ATOM 679 N N . SER A 1 91 ? 6.025 5.115 13.357 1.00 71.62 91 SER A N 1
ATOM 680 C CA . SER A 1 91 ? 7.072 5.185 14.397 1.00 71.62 91 SER A CA 1
ATOM 681 C C . SER A 1 91 ? 7.584 3.809 14.834 1.00 71.62 91 SER A C 1
ATOM 683 O O . SER A 1 91 ? 8.686 3.688 15.365 1.00 71.62 91 SER A O 1
ATOM 685 N N . ALA A 1 92 ? 6.794 2.762 14.589 1.00 66.62 92 ALA A N 1
ATOM 686 C CA . ALA A 1 92 ? 7.167 1.382 14.845 1.00 66.62 92 ALA A CA 1
ATOM 687 C C . ALA A 1 92 ? 8.104 0.801 13.769 1.00 66.62 92 ALA A C 1
ATOM 689 O O . ALA A 1 92 ? 8.607 -0.313 13.938 1.00 66.62 92 ALA A O 1
ATOM 690 N N . GLY A 1 93 ? 8.330 1.527 12.669 1.00 72.12 93 GLY A N 1
ATOM 691 C CA . GLY A 1 93 ? 9.061 1.043 11.507 1.00 72.12 93 GLY A CA 1
ATOM 692 C C . GLY A 1 93 ? 8.334 -0.091 10.774 1.00 72.12 93 GLY A C 1
ATOM 693 O O . GLY A 1 93 ? 7.206 -0.474 11.088 1.00 72.12 93 GLY A O 1
ATOM 694 N N . ALA A 1 94 ? 9.000 -0.663 9.769 1.00 68.19 94 ALA A N 1
ATOM 695 C CA . ALA A 1 94 ? 8.457 -1.783 9.011 1.00 68.19 94 ALA A CA 1
ATOM 696 C C . ALA A 1 94 ? 8.565 -3.074 9.830 1.00 68.19 94 ALA A C 1
ATOM 698 O O . ALA A 1 94 ? 9.621 -3.705 9.889 1.00 68.19 94 ALA A O 1
ATOM 699 N N . THR A 1 95 ? 7.465 -3.472 10.464 1.00 69.06 95 THR A N 1
ATOM 700 C CA . THR A 1 95 ? 7.413 -4.656 11.325 1.00 69.06 95 THR A CA 1
ATOM 701 C C . THR A 1 95 ? 6.325 -5.632 10.895 1.00 69.06 95 THR A C 1
ATOM 703 O O . THR A 1 95 ? 5.220 -5.244 10.518 1.00 69.06 95 THR A O 1
ATOM 706 N N . ARG A 1 96 ? 6.609 -6.932 11.041 1.00 66.75 96 ARG A N 1
ATOM 707 C CA . ARG A 1 96 ? 5.624 -8.014 10.863 1.00 66.75 96 ARG A CA 1
ATOM 708 C C . ARG A 1 96 ? 4.491 -7.983 11.891 1.00 66.75 96 ARG A C 1
ATOM 710 O O . ARG A 1 96 ? 3.550 -8.752 11.767 1.00 66.75 96 ARG A O 1
ATOM 717 N N . ALA A 1 97 ? 4.577 -7.118 12.902 1.00 72.00 97 ALA A N 1
ATOM 718 C CA . ALA A 1 97 ? 3.520 -6.928 13.887 1.00 72.00 97 ALA A CA 1
ATOM 719 C C . ALA A 1 97 ? 2.292 -6.183 13.329 1.00 72.00 97 ALA A C 1
ATOM 721 O O . ALA A 1 97 ? 1.272 -6.104 14.015 1.00 72.00 97 ALA A O 1
ATOM 722 N N . SER A 1 98 ? 2.374 -5.636 12.109 1.00 82.00 98 SER A N 1
ATOM 723 C CA . SER A 1 98 ? 1.191 -5.151 11.401 1.00 82.00 98 SER A CA 1
ATOM 724 C C . SER A 1 98 ? 0.200 -6.293 11.173 1.00 82.00 98 SER A C 1
ATOM 726 O O . SER A 1 98 ? 0.588 -7.375 10.736 1.00 82.00 98 SER A O 1
ATOM 728 N N . ARG A 1 99 ? -1.076 -6.056 11.486 1.00 87.31 99 ARG A N 1
ATOM 729 C CA . ARG A 1 99 ? -2.142 -7.069 11.400 1.00 87.31 99 ARG A CA 1
ATOM 730 C C . ARG A 1 99 ? -2.893 -7.068 10.075 1.00 87.31 99 ARG A C 1
ATOM 732 O O . ARG A 1 99 ? -3.679 -7.983 9.837 1.00 87.31 99 ARG A O 1
ATOM 739 N N . ILE A 1 100 ? -2.683 -6.047 9.246 1.00 88.69 100 ILE A N 1
ATOM 740 C CA . ILE A 1 100 ? -3.393 -5.928 7.980 1.00 88.69 100 ILE A CA 1
ATOM 741 C C . ILE A 1 100 ? -2.953 -7.047 7.039 1.00 88.69 100 ILE A C 1
ATOM 743 O O . ILE A 1 100 ? -1.764 -7.257 6.822 1.00 88.69 100 ILE A O 1
ATOM 747 N N . SER A 1 101 ? -3.940 -7.757 6.506 1.00 90.81 101 SER A N 1
ATOM 748 C CA . SER A 1 101 ? -3.776 -8.923 5.637 1.00 90.81 101 SER A CA 1
ATOM 749 C C . SER A 1 101 ? -4.481 -8.756 4.297 1.00 90.81 101 SER A C 1
ATOM 751 O O . SER A 1 101 ? -4.054 -9.344 3.306 1.00 90.81 101 SER A O 1
ATOM 753 N N . VAL A 1 102 ? -5.522 -7.923 4.255 1.00 92.88 102 VAL A N 1
ATOM 754 C CA . VAL A 1 102 ? -6.278 -7.593 3.049 1.00 92.88 102 VAL A CA 1
ATOM 755 C C . VAL A 1 102 ? -6.269 -6.083 2.880 1.00 92.88 102 VAL A C 1
ATOM 757 O O . VAL A 1 102 ? -6.705 -5.348 3.771 1.00 92.88 102 VAL A O 1
ATOM 760 N N . LEU A 1 103 ? -5.767 -5.618 1.742 1.00 94.38 103 LEU A N 1
ATOM 761 C CA . LEU A 1 103 ? -5.740 -4.205 1.399 1.00 94.38 103 LEU A CA 1
ATOM 762 C C . LEU A 1 103 ? -6.196 -4.010 -0.048 1.00 94.38 103 LEU A C 1
ATOM 764 O O . LEU A 1 103 ? -5.549 -4.493 -0.975 1.00 94.38 103 LEU A O 1
ATOM 768 N N . ASN A 1 104 ? -7.293 -3.277 -0.227 1.00 95.81 104 ASN A N 1
ATOM 769 C CA . ASN A 1 104 ? -7.804 -2.890 -1.536 1.00 95.81 104 ASN A CA 1
ATOM 770 C C . ASN A 1 104 ? -7.716 -1.366 -1.704 1.00 95.81 104 ASN A C 1
ATOM 772 O O . ASN A 1 104 ? -8.376 -0.608 -0.994 1.00 95.81 104 ASN A O 1
ATOM 776 N N . LEU A 1 105 ? -6.877 -0.930 -2.638 1.00 96.69 105 LEU A N 1
ATOM 777 C CA . LEU A 1 105 ? -6.639 0.457 -3.036 1.00 96.69 105 LEU A CA 1
ATOM 778 C C . LEU A 1 105 ? -7.063 0.720 -4.492 1.00 96.69 105 LEU A C 1
ATOM 780 O O . LEU A 1 105 ? -6.774 1.796 -5.024 1.00 96.69 105 LEU A O 1
ATOM 784 N N . SER A 1 106 ? -7.727 -0.239 -5.143 1.00 97.38 106 SER A N 1
ATOM 785 C CA . SER A 1 106 ? -8.040 -0.168 -6.572 1.00 97.38 106 SER A CA 1
ATOM 786 C C . SER A 1 106 ? -8.914 1.030 -6.948 1.00 97.38 106 SER A C 1
ATOM 788 O O . SER A 1 106 ? -9.748 1.480 -6.160 1.00 97.38 106 SER A O 1
ATOM 790 N N . GLY A 1 107 ? -8.757 1.564 -8.159 1.00 96.69 107 GLY A N 1
ATOM 791 C CA . GLY A 1 107 ? -9.597 2.658 -8.658 1.00 96.69 107 GLY A CA 1
ATOM 792 C C . GLY A 1 107 ? -9.424 3.956 -7.866 1.00 96.69 107 GLY A C 1
ATOM 793 O O . GLY A 1 107 ? -10.407 4.535 -7.403 1.00 96.69 107 GLY A O 1
ATOM 794 N N . ASN A 1 108 ? -8.179 4.385 -7.675 1.00 97.19 108 ASN A N 1
ATOM 795 C CA . ASN A 1 108 ? -7.813 5.656 -7.047 1.00 97.19 108 ASN A CA 1
ATOM 796 C C . ASN A 1 108 ? -6.894 6.457 -7.996 1.00 97.19 108 ASN A C 1
ATOM 798 O O . ASN A 1 108 ? -6.852 6.207 -9.197 1.00 97.19 108 ASN A O 1
ATOM 802 N N . ARG A 1 109 ? -6.201 7.481 -7.485 1.00 96.94 109 ARG A N 1
ATOM 803 C CA . ARG A 1 109 ? -5.219 8.306 -8.216 1.00 96.94 109 ARG A CA 1
ATOM 804 C C . ARG A 1 109 ? -3.844 8.237 -7.546 1.00 96.94 109 ARG A C 1
ATOM 806 O O . ARG A 1 109 ? -3.163 9.256 -7.402 1.00 96.94 109 ARG A O 1
ATOM 813 N N . LEU A 1 110 ? -3.486 7.065 -7.020 1.00 96.75 110 LEU A N 1
ATOM 814 C CA . LEU A 1 110 ? -2.219 6.851 -6.321 1.00 96.75 110 LEU A CA 1
ATOM 815 C C . LEU A 1 110 ? -1.063 6.881 -7.319 1.00 96.75 110 LEU A C 1
ATOM 817 O O . LEU A 1 110 ? -1.196 6.377 -8.426 1.00 96.75 110 LEU A O 1
ATOM 821 N N . THR A 1 111 ? 0.058 7.473 -6.922 1.00 95.88 111 THR A N 1
ATOM 822 C CA . THR A 1 111 ? 1.214 7.741 -7.795 1.00 95.88 111 THR A CA 1
ATOM 823 C C . THR A 1 111 ? 2.513 7.265 -7.160 1.00 95.88 111 THR A C 1
ATOM 825 O O . THR A 1 111 ? 2.581 7.102 -5.945 1.00 95.88 111 THR A O 1
ATOM 828 N N . GLY A 1 112 ? 3.588 7.178 -7.940 1.00 93.12 112 GLY A N 1
ATOM 829 C CA . GLY A 1 112 ? 4.915 6.840 -7.427 1.00 93.12 112 GLY A CA 1
ATOM 830 C C . GLY A 1 112 ? 5.110 5.337 -7.229 1.00 93.12 112 GLY A C 1
ATOM 831 O O . GLY A 1 112 ? 4.272 4.521 -7.614 1.00 93.12 112 GLY A O 1
ATOM 832 N N . MET A 1 113 ? 6.245 4.982 -6.628 1.00 92.00 113 MET A N 1
ATOM 833 C CA . MET A 1 113 ? 6.659 3.591 -6.464 1.00 92.00 113 MET A CA 1
ATOM 834 C C . MET A 1 113 ? 5.987 2.913 -5.272 1.00 92.00 113 MET A C 1
ATOM 836 O O . MET A 1 113 ? 5.819 3.510 -4.205 1.00 92.00 113 MET A O 1
ATOM 840 N N . LEU A 1 114 ? 5.680 1.625 -5.425 1.00 90.62 114 LEU A N 1
ATOM 841 C CA . LEU A 1 114 ? 5.281 0.784 -4.301 1.00 90.62 114 LEU A CA 1
ATOM 842 C C . LEU A 1 114 ? 6.476 0.570 -3.350 1.00 90.62 114 LEU A C 1
ATOM 844 O O . LEU A 1 114 ? 7.555 0.174 -3.799 1.00 90.62 114 LEU A O 1
ATOM 848 N N . PRO A 1 115 ? 6.316 0.799 -2.034 1.00 88.88 115 PRO A N 1
ATOM 849 C CA . PRO A 1 115 ? 7.411 0.639 -1.085 1.00 88.88 115 PRO A CA 1
ATOM 850 C C . PRO A 1 115 ? 7.715 -0.842 -0.830 1.00 88.88 115 PRO A C 1
ATOM 852 O O . PRO A 1 115 ? 6.814 -1.635 -0.556 1.00 88.88 115 PRO A O 1
ATOM 855 N N . LEU A 1 116 ? 8.999 -1.214 -0.842 1.00 85.56 116 LEU A N 1
ATOM 856 C CA . LEU A 1 116 ? 9.455 -2.592 -0.603 1.00 85.56 116 LEU A CA 1
ATOM 857 C C . LEU A 1 116 ? 8.988 -3.134 0.752 1.00 85.56 116 LEU A C 1
ATOM 859 O O . LEU A 1 116 ? 8.701 -4.320 0.905 1.00 85.56 116 LEU A O 1
ATOM 863 N N . GLU A 1 117 ? 8.889 -2.266 1.754 1.00 85.50 117 GLU A N 1
ATOM 864 C CA . GLU A 1 117 ? 8.468 -2.638 3.098 1.00 85.50 117 GLU A CA 1
ATOM 865 C C . GLU A 1 117 ? 7.007 -3.086 3.168 1.00 85.50 117 GLU A C 1
ATOM 867 O O . GLU A 1 117 ? 6.666 -3.840 4.082 1.00 85.50 117 GLU A O 1
ATOM 872 N N . LEU A 1 118 ? 6.165 -2.690 2.204 1.00 83.62 118 LEU A N 1
ATOM 873 C CA . LEU A 1 118 ? 4.779 -3.157 2.099 1.00 83.62 118 LEU A CA 1
ATOM 874 C C . LEU A 1 118 ? 4.715 -4.678 1.977 1.00 83.62 118 LEU A C 1
ATOM 876 O O . LEU A 1 118 ? 3.825 -5.315 2.520 1.00 83.62 118 LEU A O 1
ATOM 880 N N . PHE A 1 119 ? 5.707 -5.277 1.335 1.00 79.31 119 PHE A N 1
ATOM 881 C CA . PHE A 1 119 ? 5.751 -6.715 1.106 1.00 79.31 119 PHE A CA 1
ATOM 882 C C . PHE A 1 119 ? 6.480 -7.473 2.220 1.00 79.31 119 PHE A C 1
ATOM 884 O O . PHE A 1 119 ? 6.504 -8.701 2.235 1.00 79.31 119 PHE A O 1
ATOM 891 N N . ARG A 1 120 ? 7.036 -6.754 3.205 1.00 79.56 120 ARG A N 1
ATOM 892 C CA . ARG A 1 120 ? 7.632 -7.349 4.411 1.00 79.56 120 ARG A CA 1
ATOM 893 C C . ARG A 1 120 ? 6.603 -7.614 5.511 1.00 79.56 120 ARG A C 1
ATOM 895 O O . ARG A 1 120 ? 6.889 -8.421 6.400 1.00 79.56 120 ARG A O 1
ATOM 902 N N . VAL A 1 121 ? 5.436 -6.969 5.464 1.00 78.62 121 VAL A N 1
ATOM 903 C CA . VAL A 1 121 ? 4.311 -7.237 6.379 1.00 78.62 121 VAL A CA 1
ATOM 904 C C . VAL A 1 121 ? 3.497 -8.463 5.930 1.00 78.62 121 VAL A C 1
ATOM 906 O O . VAL A 1 121 ? 3.714 -8.986 4.840 1.00 78.62 121 VAL A O 1
ATOM 909 N N . TYR A 1 122 ? 2.589 -8.961 6.778 1.00 83.19 122 TYR A N 1
ATOM 910 C CA . TYR A 1 122 ? 1.752 -10.134 6.473 1.00 83.19 122 TYR A CA 1
ATOM 911 C C . TYR A 1 122 ? 0.563 -9.757 5.570 1.00 83.19 122 TYR A C 1
ATOM 913 O O . TYR A 1 122 ? -0.583 -9.823 6.001 1.00 83.19 122 TYR A O 1
ATOM 921 N N . LEU A 1 123 ? 0.812 -9.337 4.327 1.00 86.88 123 LEU A N 1
ATOM 922 C CA . LEU A 1 123 ? -0.252 -9.104 3.342 1.00 86.88 123 LEU A CA 1
ATOM 923 C C . LEU A 1 123 ? -0.532 -10.381 2.550 1.00 86.88 123 LEU A C 1
ATOM 925 O O . LEU A 1 123 ? 0.370 -10.917 1.915 1.00 86.88 123 LEU A O 1
ATOM 929 N N . ALA A 1 124 ? -1.784 -10.837 2.586 1.00 89.12 124 ALA A N 1
ATOM 930 C CA . ALA A 1 124 ? -2.282 -12.001 1.856 1.00 89.12 124 ALA A CA 1
ATOM 931 C C . ALA A 1 124 ? -3.041 -11.615 0.579 1.00 89.12 124 ALA A C 1
ATOM 933 O O . ALA A 1 124 ? -3.003 -12.351 -0.406 1.00 89.12 124 ALA A O 1
ATOM 934 N N . TYR A 1 125 ? -3.696 -10.454 0.585 1.00 91.38 125 TYR A N 1
ATOM 935 C CA . TYR A 1 125 ? -4.404 -9.892 -0.558 1.00 91.38 125 TYR A CA 1
ATOM 936 C C . TYR A 1 125 ? -4.020 -8.426 -0.718 1.00 91.38 125 TYR A C 1
ATOM 938 O O . TYR A 1 125 ? -4.207 -7.628 0.209 1.00 91.38 125 TYR A O 1
ATOM 946 N N . PHE A 1 126 ? -3.520 -8.070 -1.897 1.00 92.06 126 PHE A N 1
ATOM 947 C CA . PHE A 1 126 ? -3.259 -6.689 -2.264 1.00 92.06 126 PHE A CA 1
ATOM 948 C C . PHE A 1 126 ? -3.785 -6.396 -3.666 1.00 92.06 126 PHE A C 1
ATOM 950 O O . PHE A 1 126 ? -3.374 -7.024 -4.639 1.00 92.06 126 PHE A O 1
ATOM 957 N N . ASP A 1 127 ? -4.680 -5.420 -3.756 1.00 93.88 127 ASP A N 1
ATOM 958 C CA . ASP A 1 127 ? -5.180 -4.898 -5.023 1.00 93.88 127 ASP A CA 1
ATOM 959 C C . ASP A 1 127 ? -4.930 -3.393 -5.067 1.00 93.88 127 ASP A C 1
ATOM 961 O O . ASP A 1 127 ? -5.445 -2.643 -4.236 1.00 93.88 127 ASP A O 1
ATOM 965 N N . ALA A 1 128 ? -4.113 -2.956 -6.015 1.00 94.25 128 ALA A N 1
ATOM 966 C CA . ALA A 1 128 ? -3.878 -1.551 -6.314 1.00 94.25 128 ALA A CA 1
ATOM 967 C C . ALA A 1 128 ? -4.061 -1.261 -7.809 1.00 94.25 128 ALA A C 1
ATOM 969 O O . ALA A 1 128 ? -3.475 -0.308 -8.329 1.00 94.25 128 ALA A O 1
ATOM 970 N N . SER A 1 129 ? -4.883 -2.059 -8.495 1.00 93.62 129 SER A N 1
ATOM 971 C CA . SER A 1 129 ? -5.207 -1.836 -9.903 1.00 93.62 129 SER A CA 1
ATOM 972 C C . SER A 1 129 ? -5.866 -0.483 -10.156 1.00 93.62 129 SER A C 1
ATOM 974 O O . SER A 1 129 ? -6.439 0.129 -9.250 1.00 93.62 129 SER A O 1
ATOM 976 N N . ASN A 1 130 ? -5.815 -0.016 -11.400 1.00 94.81 130 ASN A N 1
ATOM 977 C CA . ASN A 1 130 ? -6.477 1.209 -11.842 1.00 94.81 130 ASN A CA 1
ATOM 978 C C . ASN A 1 130 ? -6.054 2.424 -10.993 1.00 94.81 130 ASN A C 1
ATOM 980 O O . ASN A 1 130 ? -6.850 3.023 -10.263 1.00 94.81 130 ASN A O 1
ATOM 984 N N . ASN A 1 131 ? -4.757 2.715 -11.047 1.00 96.00 131 ASN A N 1
ATOM 985 C CA . ASN A 1 131 ? -4.079 3.832 -10.392 1.00 96.00 131 ASN A CA 1
ATOM 986 C C . ASN A 1 131 ? -2.988 4.388 -11.341 1.00 96.00 131 ASN A C 1
ATOM 988 O O . ASN A 1 131 ? -2.872 3.988 -12.496 1.00 96.00 131 ASN A O 1
ATOM 992 N N . ASP A 1 132 ? -2.178 5.336 -10.873 1.00 95.62 132 ASP A N 1
ATOM 993 C CA . ASP A 1 132 ? -1.053 5.922 -11.612 1.00 95.62 132 ASP A CA 1
ATOM 994 C C . ASP A 1 132 ? 0.308 5.506 -11.002 1.00 95.62 132 ASP A C 1
ATOM 996 O O . ASP A 1 132 ? 1.269 6.282 -11.022 1.00 95.62 132 ASP A O 1
ATOM 1000 N N . LEU A 1 133 ? 0.398 4.305 -10.413 1.00 92.75 133 LEU A N 1
ATOM 1001 C CA . LEU A 1 133 ? 1.633 3.797 -9.799 1.00 92.75 133 LEU A CA 1
ATOM 1002 C C . LEU A 1 133 ? 2.691 3.509 -10.863 1.00 92.75 133 LEU A C 1
ATOM 1004 O O . LEU A 1 133 ? 2.363 3.082 -11.968 1.00 92.75 133 LEU A O 1
ATOM 1008 N N . GLU A 1 134 ? 3.958 3.712 -10.519 1.00 91.56 134 GLU A N 1
ATOM 1009 C CA . GLU A 1 134 ? 5.082 3.610 -11.455 1.00 91.56 134 GLU A CA 1
ATOM 1010 C C . GLU A 1 134 ? 6.276 2.853 -10.863 1.00 91.56 134 GLU A C 1
ATOM 1012 O O . GLU A 1 134 ? 6.375 2.649 -9.650 1.00 91.56 134 GLU A O 1
ATOM 1017 N N . GLY A 1 135 ? 7.204 2.460 -11.733 1.00 88.06 135 GLY A N 1
ATOM 1018 C CA . GLY A 1 135 ? 8.458 1.813 -11.363 1.00 88.06 135 GLY A CA 1
ATOM 1019 C C . GLY A 1 135 ? 8.377 0.288 -11.196 1.00 88.06 135 GLY A C 1
ATOM 1020 O O . GLY A 1 135 ? 7.321 -0.321 -11.406 1.00 88.06 135 GLY A O 1
ATOM 1021 N N . PRO A 1 136 ? 9.510 -0.338 -10.820 1.00 84.44 136 PRO A N 1
ATOM 1022 C CA . PRO A 1 136 ? 9.702 -1.769 -11.002 1.00 84.44 136 PRO A CA 1
ATOM 1023 C C . PRO A 1 136 ? 8.991 -2.623 -9.954 1.00 84.44 136 PRO A C 1
ATOM 1025 O O . PRO A 1 136 ? 9.199 -2.456 -8.749 1.00 84.44 136 PRO A O 1
ATOM 1028 N N . VAL A 1 137 ? 8.255 -3.643 -10.407 1.00 77.56 137 VAL A N 1
ATOM 1029 C CA . VAL A 1 137 ? 7.570 -4.591 -9.503 1.00 77.56 137 VAL A CA 1
ATOM 1030 C C . VAL A 1 137 ? 8.494 -5.726 -9.032 1.00 77.56 137 VAL A C 1
ATOM 1032 O O . VAL A 1 137 ? 8.370 -6.227 -7.914 1.00 77.56 137 VAL A O 1
ATOM 1035 N N . ALA A 1 138 ? 9.474 -6.123 -9.851 1.00 68.94 138 ALA A N 1
ATOM 1036 C CA . ALA A 1 138 ? 10.316 -7.300 -9.609 1.00 68.94 138 ALA A CA 1
ATOM 1037 C C . ALA A 1 138 ? 11.008 -7.357 -8.224 1.00 68.94 138 ALA A C 1
ATOM 1039 O O . ALA A 1 138 ? 10.952 -8.411 -7.580 1.00 68.94 138 ALA A O 1
ATOM 1040 N N . PRO A 1 139 ? 11.631 -6.275 -7.703 1.00 71.94 139 PRO A N 1
ATOM 1041 C CA . PRO A 1 139 ? 12.298 -6.317 -6.397 1.00 71.94 139 PRO A CA 1
ATOM 1042 C C . PRO A 1 139 ? 11.331 -6.562 -5.234 1.00 71.94 139 PRO A C 1
ATOM 1044 O O . PRO A 1 139 ? 11.699 -7.195 -4.244 1.00 71.94 139 PRO A O 1
ATOM 1047 N N . LEU A 1 140 ? 10.096 -6.074 -5.370 1.00 69.31 140 LEU A N 1
ATOM 1048 C CA . LEU A 1 140 ? 9.044 -6.149 -4.358 1.00 69.31 140 LEU A CA 1
ATOM 1049 C C . LEU A 1 140 ? 8.616 -7.599 -4.130 1.00 69.31 140 LEU A C 1
ATOM 1051 O O . LEU A 1 140 ? 8.486 -8.082 -3.000 1.00 69.31 140 LEU A O 1
ATOM 1055 N N . LEU A 1 141 ? 8.504 -8.325 -5.234 1.00 68.62 141 LEU A N 1
ATOM 1056 C CA . LEU A 1 141 ? 7.973 -9.675 -5.276 1.00 68.62 141 LEU A CA 1
ATOM 1057 C C . LEU A 1 141 ? 8.907 -10.714 -4.645 1.00 68.62 141 LEU A C 1
ATOM 1059 O O . LEU A 1 141 ? 8.441 -11.688 -4.065 1.00 68.62 141 LEU A O 1
ATOM 1063 N N . ARG A 1 142 ? 10.223 -10.457 -4.626 1.00 69.75 142 ARG A N 1
ATOM 1064 C CA . ARG A 1 142 ? 11.201 -11.305 -3.912 1.00 69.75 142 ARG A CA 1
ATOM 1065 C C . ARG A 1 142 ? 11.022 -11.299 -2.394 1.00 69.75 142 ARG A C 1
ATOM 1067 O O . ARG A 1 142 ? 11.598 -12.139 -1.709 1.00 69.75 142 ARG A O 1
ATOM 1074 N N . THR A 1 143 ? 10.286 -10.325 -1.862 1.00 70.19 143 THR A N 1
ATOM 1075 C CA . THR A 1 143 ? 10.072 -10.169 -0.418 1.00 70.19 143 THR A CA 1
ATOM 1076 C C . THR A 1 143 ? 8.679 -10.578 0.043 1.00 70.19 143 THR A C 1
ATOM 1078 O O . THR A 1 143 ? 8.467 -10.653 1.250 1.00 70.19 143 THR A O 1
ATOM 1081 N N . CYS A 1 144 ? 7.772 -10.903 -0.883 1.00 68.62 144 CYS A N 1
ATOM 1082 C CA . CYS A 1 144 ? 6.419 -11.367 -0.590 1.00 68.62 144 CYS A CA 1
ATOM 1083 C C . CYS A 1 144 ? 6.461 -12.808 -0.072 1.00 68.62 144 CYS A C 1
ATOM 1085 O O . CYS A 1 144 ? 6.756 -13.728 -0.824 1.00 68.62 144 CYS A O 1
ATOM 1087 N N . TRP A 1 145 ? 6.184 -13.017 1.213 1.00 72.25 145 TRP A N 1
ATOM 1088 C CA . TRP A 1 145 ? 6.217 -14.354 1.828 1.00 72.25 145 TRP A CA 1
ATOM 1089 C C . TRP A 1 145 ? 4.834 -14.880 2.226 1.00 72.25 145 TRP A C 1
ATOM 1091 O O . TRP A 1 145 ? 4.697 -16.063 2.518 1.00 72.25 145 TRP A O 1
ATOM 1101 N N . ALA A 1 146 ? 3.824 -14.008 2.257 1.00 77.31 146 ALA A N 1
ATOM 1102 C CA . ALA A 1 146 ? 2.462 -14.332 2.684 1.00 77.31 146 ALA A CA 1
ATOM 1103 C C . ALA A 1 146 ? 1.392 -13.995 1.628 1.00 77.31 146 ALA A C 1
ATOM 1105 O O . ALA A 1 146 ? 0.210 -14.211 1.887 1.00 77.31 146 ALA A O 1
ATOM 1106 N N . LEU A 1 147 ? 1.792 -13.451 0.472 1.00 80.69 147 LEU A N 1
ATOM 1107 C CA . LEU A 1 147 ? 0.874 -12.914 -0.529 1.00 80.69 147 LEU A CA 1
ATOM 1108 C C . LEU A 1 147 ? 0.298 -14.037 -1.395 1.00 80.69 147 LEU A C 1
ATOM 1110 O O . LEU A 1 147 ? 1.039 -14.764 -2.047 1.00 80.69 147 LEU A O 1
ATOM 1114 N N . ASN A 1 148 ? -1.029 -14.149 -1.411 1.00 84.00 148 ASN A N 1
ATOM 1115 C CA . ASN A 1 148 ? -1.764 -15.118 -2.228 1.00 84.00 148 ASN A CA 1
ATOM 1116 C C . ASN A 1 148 ? -2.368 -14.459 -3.475 1.00 84.00 148 ASN A C 1
ATOM 1118 O O . ASN A 1 148 ? -2.552 -15.109 -4.505 1.00 84.00 148 ASN A O 1
ATOM 1122 N N . TYR A 1 149 ? -2.692 -13.169 -3.375 1.00 85.88 149 TYR A N 1
ATOM 1123 C CA . TYR A 1 149 ? -3.328 -12.402 -4.436 1.00 85.88 149 TYR A CA 1
ATOM 1124 C C . TYR A 1 149 ? -2.673 -11.031 -4.581 1.00 85.88 149 TYR A C 1
ATOM 1126 O O . TYR A 1 149 ? -2.574 -10.279 -3.605 1.00 85.88 149 TYR A O 1
ATOM 1134 N N . LEU A 1 150 ? -2.267 -10.717 -5.809 1.00 86.75 150 LEU A N 1
ATOM 1135 C CA . LEU A 1 150 ? -1.704 -9.441 -6.212 1.00 86.75 150 LEU A CA 1
ATOM 1136 C C . LEU A 1 150 ? -2.365 -8.964 -7.506 1.00 86.75 150 LEU A C 1
ATOM 1138 O O . LEU A 1 150 ? -2.243 -9.604 -8.546 1.00 86.75 150 LEU A O 1
ATOM 1142 N N . GLU A 1 151 ? -3.003 -7.806 -7.466 1.00 88.38 151 GLU A N 1
ATOM 1143 C CA . GLU A 1 151 ? -3.595 -7.180 -8.645 1.00 88.38 151 GLU A CA 1
ATOM 1144 C C . GLU A 1 151 ? -3.057 -5.758 -8.787 1.00 88.38 151 GLU A C 1
ATOM 1146 O O . GLU A 1 151 ? -3.224 -4.919 -7.901 1.00 88.38 151 GLU A O 1
ATOM 1151 N N . LEU A 1 152 ? -2.340 -5.513 -9.881 1.00 88.81 152 LEU A N 1
ATOM 1152 C CA . LEU A 1 152 ? -1.656 -4.249 -10.155 1.00 88.81 152 LEU A CA 1
ATOM 1153 C C . LEU A 1 152 ? -1.948 -3.725 -11.571 1.00 88.81 152 LEU A C 1
ATOM 1155 O O . LEU A 1 152 ? -1.321 -2.751 -11.988 1.00 88.81 152 LEU A O 1
ATOM 1159 N N . SER A 1 153 ? -2.868 -4.356 -12.312 1.00 87.12 153 SER A N 1
ATOM 1160 C CA . SER A 1 153 ? -3.260 -3.944 -13.668 1.00 87.12 153 SER A CA 1
ATOM 1161 C C . SER A 1 153 ? -3.700 -2.481 -13.732 1.00 87.12 153 SER A C 1
ATOM 1163 O O . SER A 1 153 ? -4.027 -1.867 -12.719 1.00 87.12 153 SER A O 1
ATOM 1165 N N . ASP A 1 154 ? -3.686 -1.896 -14.929 1.00 89.25 154 ASP A N 1
ATOM 1166 C CA . ASP A 1 154 ? -4.077 -0.498 -15.141 1.00 89.25 154 ASP A CA 1
ATOM 1167 C C . ASP A 1 154 ? -3.272 0.484 -14.262 1.00 89.25 154 ASP A C 1
ATOM 1169 O O . ASP A 1 154 ? -3.819 1.328 -13.556 1.00 89.25 154 ASP A O 1
ATOM 1173 N N . ASN A 1 155 ? -1.945 0.341 -14.294 1.00 89.62 155 ASN A N 1
ATOM 1174 C CA . ASN A 1 155 ? -0.964 1.263 -13.717 1.00 89.62 155 ASN A CA 1
ATOM 1175 C C . ASN A 1 155 ? 0.128 1.587 -14.757 1.00 89.62 155 ASN A C 1
ATOM 1177 O O . ASN A 1 155 ? 0.066 1.148 -15.903 1.00 89.62 155 ASN A O 1
ATOM 1181 N N . ARG A 1 156 ? 1.155 2.348 -14.365 1.00 90.00 156 ARG A N 1
ATOM 1182 C CA . ARG A 1 156 ? 2.346 2.688 -15.172 1.00 90.00 156 ARG A CA 1
ATOM 1183 C C . ARG A 1 156 ? 3.590 1.930 -14.692 1.00 90.00 156 ARG A C 1
ATOM 1185 O O . ARG A 1 156 ? 4.700 2.459 -14.726 1.00 90.00 156 ARG A O 1
ATOM 1192 N N . LEU A 1 157 ? 3.379 0.730 -14.160 1.00 85.94 157 LEU A N 1
ATOM 1193 C CA . LEU A 1 157 ? 4.437 -0.119 -13.623 1.00 85.94 157 LEU A CA 1
ATOM 1194 C C . LEU A 1 157 ? 5.282 -0.693 -14.756 1.00 85.94 157 LEU A C 1
ATOM 1196 O O . LEU A 1 157 ? 4.783 -0.917 -15.859 1.00 85.94 157 LEU A O 1
ATOM 1200 N N . ASP A 1 158 ? 6.548 -0.953 -14.458 1.00 78.75 158 ASP A N 1
ATOM 1201 C CA . ASP A 1 158 ? 7.482 -1.556 -15.394 1.00 78.75 158 ASP A CA 1
ATOM 1202 C C . ASP A 1 158 ? 8.215 -2.766 -14.789 1.00 78.75 158 ASP A C 1
ATOM 1204 O O . ASP A 1 158 ? 8.122 -3.096 -13.599 1.00 78.75 158 ASP A O 1
ATOM 1208 N N . GLY A 1 159 ? 8.928 -3.485 -15.651 1.00 69.19 159 GLY A N 1
ATOM 1209 C CA . GLY A 1 159 ? 9.754 -4.625 -15.272 1.00 69.19 159 GLY A CA 1
ATOM 1210 C C . GLY A 1 159 ? 9.085 -5.985 -15.472 1.00 69.19 159 GLY A C 1
ATOM 1211 O O . GLY A 1 159 ? 7.869 -6.143 -15.547 1.00 69.19 159 GLY A O 1
ATOM 1212 N N . ALA A 1 160 ? 9.923 -7.013 -15.581 1.00 65.31 160 ALA A N 1
ATOM 1213 C CA . ALA A 1 160 ? 9.453 -8.377 -15.771 1.00 65.31 160 ALA A CA 1
ATOM 1214 C C . ALA A 1 160 ? 8.836 -8.927 -14.479 1.00 65.31 160 ALA A C 1
ATOM 1216 O O . ALA A 1 160 ? 9.371 -8.704 -13.392 1.00 65.31 160 ALA A O 1
ATOM 1217 N N . ILE A 1 161 ? 7.753 -9.700 -14.600 1.00 64.44 161 ILE A N 1
ATOM 1218 C CA . ILE A 1 161 ? 7.287 -10.559 -13.508 1.00 64.44 161 ILE A CA 1
ATOM 1219 C C . ILE A 1 161 ? 8.384 -11.615 -13.286 1.00 64.44 161 ILE A C 1
ATOM 1221 O O . ILE A 1 161 ? 8.665 -12.381 -14.211 1.00 64.44 161 ILE A O 1
ATOM 1225 N N . PRO A 1 162 ? 9.035 -11.666 -12.108 1.00 62.16 162 PRO A N 1
ATOM 1226 C CA . PRO A 1 162 ? 10.020 -12.700 -11.816 1.00 62.16 162 PRO A CA 1
ATOM 1227 C C . PRO A 1 162 ? 9.405 -14.089 -12.012 1.00 62.16 162 PRO A C 1
ATOM 1229 O O . PRO A 1 162 ? 8.327 -14.372 -11.480 1.00 62.16 162 PRO A O 1
ATOM 1232 N N . GLY A 1 163 ? 10.081 -14.959 -12.768 1.00 57.25 163 GLY A N 1
ATOM 1233 C CA . GLY A 1 163 ? 9.601 -16.317 -13.048 1.00 57.25 163 GLY A CA 1
ATOM 1234 C C . GLY A 1 163 ? 9.361 -17.140 -11.776 1.00 57.25 163 GLY A C 1
ATOM 1235 O O . GLY A 1 163 ? 8.537 -18.051 -11.773 1.00 57.25 163 GLY A O 1
ATOM 1236 N N . GLU A 1 164 ? 10.003 -16.772 -10.664 1.00 53.91 164 GLU A N 1
ATOM 1237 C CA . GLU A 1 164 ? 9.814 -17.376 -9.344 1.00 53.91 164 GLU A CA 1
ATOM 1238 C C . GLU A 1 164 ? 8.391 -17.209 -8.781 1.00 53.91 164 GLU A C 1
ATOM 1240 O O . GLU A 1 164 ? 7.995 -17.979 -7.909 1.00 53.91 164 GLU A O 1
ATOM 1245 N N . LEU A 1 165 ? 7.596 -16.257 -9.277 1.00 54.50 165 LEU A N 1
ATOM 1246 C CA . LEU A 1 165 ? 6.211 -16.045 -8.831 1.00 54.50 165 LEU A CA 1
ATOM 1247 C C . LEU A 1 165 ? 5.197 -16.900 -9.571 1.00 54.50 165 LEU A C 1
ATOM 1249 O O . LEU A 1 165 ? 4.183 -17.273 -8.987 1.00 54.50 165 LEU A O 1
ATOM 1253 N N . ALA A 1 166 ? 5.494 -17.267 -10.820 1.00 50.56 166 ALA A N 1
ATOM 1254 C CA . ALA A 1 166 ? 4.706 -18.260 -11.543 1.00 50.56 166 ALA A CA 1
ATOM 1255 C C . ALA A 1 166 ? 4.705 -19.614 -10.802 1.00 50.56 166 ALA A C 1
ATOM 1257 O O . ALA A 1 166 ? 3.784 -20.408 -10.966 1.00 50.56 166 ALA A O 1
ATOM 1258 N N . ALA A 1 167 ? 5.705 -19.852 -9.942 1.00 48.56 167 ALA A N 1
ATOM 1259 C CA . ALA A 1 167 ? 5.820 -21.042 -9.106 1.00 48.56 167 ALA A CA 1
ATOM 1260 C C . ALA A 1 167 ? 5.099 -20.946 -7.742 1.00 48.56 167 ALA A C 1
ATOM 1262 O O . ALA A 1 167 ? 4.970 -21.964 -7.066 1.00 48.56 167 ALA A O 1
ATOM 1263 N N . GLN A 1 168 ? 4.631 -19.765 -7.311 1.00 53.62 168 GLN A N 1
ATOM 1264 C CA . GLN A 1 168 ? 4.075 -19.558 -5.961 1.00 53.62 168 GLN A CA 1
ATOM 1265 C C . GLN A 1 168 ? 2.546 -19.721 -5.855 1.00 53.62 168 GLN A C 1
ATOM 1267 O O . GLN A 1 168 ? 1.986 -19.413 -4.808 1.00 53.62 168 GLN A O 1
ATOM 1272 N N . ASN A 1 169 ? 1.843 -20.209 -6.890 1.00 53.94 169 ASN A N 1
ATOM 1273 C CA . ASN A 1 169 ? 0.363 -20.217 -6.947 1.00 53.94 169 ASN A CA 1
ATOM 1274 C C . ASN A 1 169 ? -0.268 -18.842 -6.628 1.00 53.94 169 ASN A C 1
ATOM 1276 O O . ASN A 1 169 ? -1.427 -18.754 -6.225 1.00 53.94 169 ASN A O 1
ATOM 1280 N N . MET A 1 170 ? 0.497 -17.765 -6.799 1.00 63.34 170 MET A N 1
ATOM 1281 C CA . MET A 1 170 ? 0.033 -16.408 -6.569 1.00 63.34 170 MET A CA 1
ATOM 1282 C C . MET A 1 170 ? -0.736 -15.950 -7.803 1.00 63.34 170 MET A C 1
ATOM 1284 O O . MET A 1 170 ? -0.215 -15.992 -8.920 1.00 63.34 170 MET A O 1
ATOM 1288 N N . HIS A 1 171 ? -1.973 -15.495 -7.612 1.00 65.75 171 HIS A N 1
ATOM 1289 C CA . HIS A 1 171 ? -2.688 -14.811 -8.682 1.00 65.75 171 HIS A CA 1
ATOM 1290 C C . HIS A 1 171 ? -2.068 -13.430 -8.864 1.00 65.75 171 HIS A C 1
ATOM 1292 O O . HIS A 1 171 ? -2.132 -12.605 -7.955 1.00 65.75 171 HIS A O 1
ATOM 1298 N N . VAL A 1 172 ? -1.450 -13.211 -10.025 1.00 65.00 172 VAL A N 1
ATOM 1299 C CA . VAL A 1 172 ? -0.900 -11.917 -10.434 1.00 65.00 172 VAL A CA 1
ATOM 1300 C C . VAL A 1 172 ? -1.707 -11.412 -11.622 1.00 65.00 172 VAL A C 1
ATOM 1302 O O . VAL A 1 172 ? -1.557 -11.914 -12.737 1.00 65.00 172 VAL A O 1
ATOM 1305 N N . GLY A 1 173 ? -2.589 -10.447 -11.379 1.00 60.91 173 GLY A N 1
ATOM 1306 C CA . GLY A 1 173 ? -3.254 -9.707 -12.447 1.00 60.91 173 GLY A CA 1
ATOM 1307 C C . GLY A 1 173 ? -2.306 -8.680 -13.062 1.00 60.91 173 GLY A C 1
ATOM 1308 O O . GLY A 1 173 ? -1.497 -8.093 -12.345 1.00 60.91 173 GLY A O 1
ATOM 1309 N N . GLY A 1 174 ? -2.344 -8.525 -14.393 1.00 57.56 174 GLY A N 1
ATOM 1310 C CA . GLY A 1 174 ? -1.407 -7.666 -15.138 1.00 57.56 174 GLY A CA 1
ATOM 1311 C C . GLY A 1 174 ? -0.679 -8.294 -16.329 1.00 57.56 174 GLY A C 1
ATOM 1312 O O . GLY A 1 174 ? 0.148 -7.636 -16.943 1.00 57.56 174 GLY A O 1
ATOM 1313 N N . GLY A 1 175 ? -0.980 -9.547 -16.683 1.00 44.47 175 GLY A N 1
ATOM 1314 C CA . GLY A 1 175 ? -0.683 -10.090 -18.014 1.00 44.47 175 GLY A CA 1
ATOM 1315 C C . GLY A 1 175 ? 0.793 -10.089 -18.435 1.00 44.47 175 GLY A C 1
ATOM 1316 O O . GLY A 1 175 ? 1.155 -9.455 -19.413 1.00 44.47 175 GLY A O 1
ATOM 1317 N N . GLY A 1 176 ? 1.637 -10.874 -17.763 1.00 47.75 176 GLY A N 1
ATOM 1318 C CA . GLY A 1 176 ? 2.860 -11.448 -18.353 1.00 47.75 176 GLY A CA 1
ATOM 1319 C C . GLY A 1 176 ? 4.075 -10.532 -18.547 1.00 47.75 176 GLY A C 1
ATOM 1320 O O . GLY A 1 176 ? 5.194 -11.013 -18.391 1.00 47.75 176 GLY A O 1
ATOM 1321 N N . VAL A 1 177 ? 3.904 -9.242 -18.825 1.00 49.97 177 VAL A N 1
ATOM 1322 C CA . VAL A 1 177 ? 4.980 -8.246 -18.926 1.00 49.97 177 VAL A CA 1
ATOM 1323 C C . VAL A 1 177 ? 4.383 -6.889 -18.562 1.00 49.97 177 VAL A C 1
ATOM 1325 O O . VAL A 1 177 ? 3.457 -6.431 -19.226 1.00 49.97 177 VAL A O 1
ATOM 1328 N N . TRP A 1 178 ? 4.924 -6.230 -17.536 1.00 59.56 178 TRP A N 1
ATOM 1329 C CA . TRP A 1 178 ? 4.651 -4.814 -17.291 1.00 59.56 178 TRP A CA 1
ATOM 1330 C C . TRP A 1 178 ? 5.528 -4.023 -18.265 1.00 59.56 178 TRP A C 1
ATOM 1332 O O . TRP A 1 178 ? 6.614 -3.558 -17.921 1.00 59.56 178 TRP A O 1
ATOM 1342 N N . ASP A 1 179 ? 5.141 -4.024 -19.541 1.00 44.62 179 ASP A N 1
ATOM 1343 C CA . ASP A 1 179 ? 5.789 -3.185 -20.542 1.00 44.62 179 ASP A CA 1
ATOM 1344 C C . ASP A 1 179 ? 5.186 -1.790 -20.390 1.00 44.62 179 ASP A C 1
ATOM 1346 O O . ASP A 1 179 ? 3.966 -1.631 -20.435 1.00 44.62 179 ASP A O 1
ATOM 1350 N N . GLY A 1 180 ? 6.023 -0.785 -20.137 1.00 39.19 180 GLY A N 1
ATOM 1351 C CA . GLY A 1 180 ? 5.625 0.584 -19.789 1.00 39.19 180 GLY A CA 1
ATOM 1352 C C . GLY A 1 180 ? 4.954 1.370 -20.927 1.00 39.19 180 GLY A C 1
ATOM 1353 O O . GLY A 1 180 ? 5.116 2.587 -21.020 1.00 39.19 180 GLY A O 1
ATOM 1354 N N . GLY A 1 181 ? 4.230 0.702 -21.823 1.00 31.11 181 GLY A N 1
ATOM 1355 C CA . GLY A 1 181 ? 3.583 1.266 -22.995 1.00 31.11 181 GLY A CA 1
ATOM 1356 C C . GLY A 1 181 ? 2.067 1.234 -22.872 1.00 31.11 181 GLY A C 1
ATOM 1357 O O . GLY A 1 181 ? 1.447 0.178 -22.952 1.00 31.11 181 GLY A O 1
ATOM 1358 N N . ARG A 1 182 ? 1.463 2.421 -22.757 1.00 36.88 182 ARG A N 1
ATOM 1359 C CA . ARG A 1 182 ? 0.063 2.630 -23.145 1.00 36.88 182 ARG A CA 1
ATOM 1360 C C . ARG A 1 182 ? -0.144 2.076 -24.561 1.00 36.88 182 ARG A C 1
ATOM 1362 O O . ARG A 1 182 ? 0.535 2.535 -25.480 1.00 36.88 182 ARG A O 1
ATOM 1369 N N . GLY A 1 183 ? -1.064 1.122 -24.705 1.00 31.45 183 GLY A N 1
ATOM 1370 C CA . GLY A 1 183 ? -1.774 0.898 -25.966 1.00 31.45 183 GLY A CA 1
ATOM 1371 C C . GLY A 1 183 ? -2.723 2.051 -26.262 1.00 31.45 183 GLY A C 1
ATOM 1372 O O . GLY A 1 183 ? -3.223 2.661 -25.286 1.00 31.45 183 GLY A O 1
#

Secondary structure (DSSP, 8-state):
-----PPPPSSSPPPPPP-SSS-HHHHHHHGGG-S-THHHHH---SEEE--SS--EEPPPGGGG-TT---SEEE--SSEEEEPPPPGGGSTT-S-TT----EEE--SSEEEEPPPGGGGGS--SEEE--SSEEEEESHHHHTT-SS-SEEE--SSEEEBPPPHHHHTTT-EEES-S-B-S---

Organism: NCBI:txid47790